Protein AF-A0A8T0BRF5-F1 (afdb_monomer_lite)

InterPro domains:
  IPR057881 Little elongation complex subunit 1, C-terminal domain [PF25817] (287-360)

Foldseek 3Di:
DDDPPPVVVVVVVVVVVVVVVVVVVVVVVVVVVVVVVVVVVVVVVVVVVVVVVVVVVVVVLLVVVLVVVVVVVVVVVVVVVVPPPPDDDDDDDDDDDDDDDDDDDDDDDDDDDDDDDDPDDDDDDPVVVVVVLVVLLVVLLVLLVVVFDQLCPVVVLVCLVVVNDDFSAQDPSLVVSLVVQLPDPVSLVVNLVVLVVCCVVCVPPDDPRSLLSSLQSSLSNCVSVVVLLSNLVVLLCLLLPDRPCSLSSVLSNCRNPLVSLQDPFLSSLLSLQSSCVNDDDSSNVSSCVSNVCVPVPRDDLVVSLSVLSVCLSVDPVWDWDQDPVPGTDTPSSNVSSLSSNCSSCSVVVHPPDPCVSPVVD

pLDDT: mean 75.42, std 20.01, range [26.89, 95.94]

Sequence (361 aa):
MEKTRTSQSELQPLKTLKMQNIRTHKNASVENQLLALKEVNTRQNLEIRVLKYTISSFEKSICLIEEKLFKQGNELNKEKKCSSTQTENEQEADKDPKPTAKRTGSDMSPPRKAQKPRLDAASPDPLNTTHTTQSLLYSALETLQKSCFDVLPTDRIHALLTGTSELPVLRDEEKHVISEFCVNESLAETFLSVILEKIKVERGFMGHDLLQSLCRVYVGVCQQRGDSHKAHALAYRLLKEEFLEAPKVIMVMVTAWPSILSHESVLCRSIHVVSNLKAKGKIFYLLSNYLRWDEEPPGNIYNMITSTLKSFLEDSSLKFLENSWYGYDLCPATWNYIFSLDLLCAQLGWTWTITNIIWKW

Radius of gyration: 36.1 Å; chains: 1; bounding box: 62×93×150 Å

Structure (mmCIF, N/CA/C/O backbone):
data_AF-A0A8T0BRF5-F1
#
_entry.id   AF-A0A8T0BRF5-F1
#
loop_
_atom_site.group_PDB
_atom_site.id
_atom_site.type_symbol
_atom_site.label_atom_id
_atom_site.label_alt_id
_atom_site.label_comp_id
_atom_site.label_asym_id
_atom_site.label_entity_id
_atom_site.label_seq_id
_atom_site.pdbx_PDB_ins_code
_atom_site.Cartn_x
_atom_site.Cartn_y
_atom_site.Cartn_z
_atom_site.occupancy
_atom_site.B_iso_or_equiv
_atom_site.auth_seq_id
_atom_site.auth_comp_id
_atom_site.auth_asym_id
_atom_site.auth_atom_id
_atom_site.pdbx_PDB_model_num
ATOM 1 N N . MET A 1 1 ? -8.688 -54.592 -79.269 1.00 45.62 1 MET A N 1
ATOM 2 C CA . MET A 1 1 ? -9.025 -54.083 -77.918 1.00 45.62 1 MET A CA 1
ATOM 3 C C . MET A 1 1 ? -8.030 -52.979 -77.563 1.00 45.62 1 MET A C 1
ATOM 5 O O . MET A 1 1 ? -7.040 -53.269 -76.910 1.00 45.62 1 MET A O 1
ATOM 9 N N . GLU A 1 2 ? -8.194 -51.746 -78.063 1.00 47.53 2 GLU A N 1
ATOM 10 C CA . GLU A 1 2 ? -7.022 -50.844 -78.137 1.00 47.53 2 GLU A CA 1
ATOM 11 C C . GLU A 1 2 ? -7.360 -49.341 -78.147 1.00 47.53 2 GLU A C 1
ATOM 13 O O . GLU A 1 2 ? -6.925 -48.594 -79.015 1.00 47.53 2 GLU A O 1
ATOM 18 N N . LYS A 1 3 ? -8.168 -48.880 -77.178 1.00 50.41 3 LYS A N 1
ATOM 19 C CA . LYS A 1 3 ? -8.459 -47.439 -76.988 1.00 50.41 3 LYS A CA 1
ATOM 20 C C . LYS A 1 3 ? -8.392 -46.922 -75.541 1.00 50.41 3 LYS A C 1
ATOM 22 O O . LYS A 1 3 ? -8.690 -45.759 -75.306 1.00 50.41 3 LYS A O 1
ATOM 27 N N . THR A 1 4 ? -7.966 -47.742 -74.578 1.00 50.75 4 THR A N 1
ATOM 28 C CA . THR A 1 4 ? -7.913 -47.375 -73.143 1.00 50.75 4 THR A CA 1
ATOM 29 C C . THR A 1 4 ? -6.509 -47.329 -72.530 1.00 50.75 4 THR A C 1
ATOM 31 O O . THR A 1 4 ? -6.369 -46.872 -71.400 1.00 50.75 4 THR A O 1
ATOM 34 N N . ARG A 1 5 ? -5.452 -47.749 -73.246 1.00 50.59 5 ARG A N 1
ATOM 35 C CA . ARG A 1 5 ? -4.068 -47.714 -72.723 1.00 50.59 5 ARG A CA 1
ATOM 36 C C . ARG A 1 5 ? -3.394 -46.342 -72.831 1.00 50.59 5 ARG A C 1
ATOM 38 O O . ARG A 1 5 ? -2.619 -45.985 -71.949 1.00 50.59 5 ARG A O 1
ATOM 45 N N . THR A 1 6 ? -3.706 -45.558 -73.861 1.00 49.97 6 THR A N 1
ATOM 46 C CA . THR A 1 6 ? -3.027 -44.280 -74.146 1.00 49.97 6 THR A CA 1
ATOM 47 C C . THR A 1 6 ? -3.278 -43.236 -73.050 1.00 49.97 6 THR A C 1
ATOM 49 O O . THR A 1 6 ? -2.342 -42.612 -72.559 1.00 49.97 6 THR A O 1
ATOM 52 N N . SER A 1 7 ? -4.520 -43.131 -72.563 1.00 52.91 7 SER A N 1
ATOM 53 C CA . SER A 1 7 ? -4.934 -42.132 -71.563 1.00 52.91 7 SER A CA 1
ATOM 54 C C . SER A 1 7 ? -4.335 -42.334 -70.162 1.00 52.91 7 SER A C 1
ATOM 56 O O . SER A 1 7 ? -4.313 -41.398 -69.365 1.00 52.91 7 SER A O 1
ATOM 58 N N . GLN A 1 8 ? -3.848 -43.536 -69.826 1.00 52.56 8 GLN A N 1
ATOM 59 C CA . GLN A 1 8 ? -3.165 -43.780 -68.547 1.00 52.56 8 GLN A CA 1
ATOM 60 C C . GLN A 1 8 ? -1.691 -43.352 -68.568 1.00 52.56 8 GLN A C 1
ATOM 62 O O . GLN A 1 8 ? -1.163 -42.979 -67.520 1.00 52.56 8 GLN A O 1
ATOM 67 N N . SER A 1 9 ? -1.042 -43.368 -69.738 1.00 56.16 9 SER A N 1
ATOM 68 C CA . SER A 1 9 ? 0.376 -43.013 -69.884 1.00 56.16 9 SER A CA 1
ATOM 69 C C . SER A 1 9 ? 0.623 -41.518 -69.655 1.00 56.16 9 SER A C 1
ATOM 71 O O . SER A 1 9 ? 1.582 -41.140 -68.989 1.00 56.16 9 SER A O 1
ATOM 73 N N . GLU A 1 10 ? -0.273 -40.662 -70.149 1.00 54.84 10 GLU A N 1
ATOM 74 C CA . GLU A 1 10 ? -0.159 -39.197 -70.051 1.00 54.84 10 GLU A CA 1
ATOM 75 C C . GLU A 1 10 ? -0.560 -38.654 -68.666 1.00 54.84 10 GLU A C 1
ATOM 77 O O . GLU A 1 10 ? -0.106 -37.592 -68.237 1.00 54.84 10 GLU A O 1
ATOM 82 N N . LEU A 1 11 ? -1.372 -39.403 -67.912 1.00 56.03 11 LEU A N 1
ATOM 83 C CA . LEU A 1 11 ? -1.876 -38.976 -66.604 1.00 56.03 11 LEU A CA 1
ATOM 84 C C . LEU A 1 11 ? -0.831 -39.104 -65.476 1.00 56.03 11 LEU A C 1
ATOM 86 O O . LEU A 1 11 ? -0.919 -38.398 -64.469 1.00 56.03 11 LEU A O 1
ATOM 90 N N . GLN A 1 12 ? 0.153 -39.998 -65.626 1.00 64.19 12 GLN A N 1
ATOM 91 C CA . GLN A 1 12 ? 1.228 -40.202 -64.646 1.00 64.19 12 GLN A CA 1
ATOM 92 C C . GLN A 1 12 ? 2.182 -38.998 -64.519 1.00 64.19 12 GLN A C 1
ATOM 94 O O . GLN A 1 12 ? 2.302 -38.479 -63.405 1.00 64.19 12 GLN A O 1
ATOM 99 N N . PRO A 1 13 ? 2.813 -38.478 -65.597 1.00 70.62 13 PRO A N 1
ATOM 100 C CA . PRO A 1 13 ? 3.702 -37.319 -65.482 1.00 70.62 13 PRO A CA 1
ATOM 101 C C . PRO A 1 13 ? 2.977 -36.085 -64.928 1.00 70.62 13 PRO A C 1
ATOM 103 O O . PRO A 1 13 ? 3.548 -35.365 -64.112 1.00 70.62 13 PRO A O 1
ATOM 106 N N . LEU A 1 14 ? 1.695 -35.884 -65.263 1.00 71.31 14 LEU A N 1
ATOM 107 C CA . LEU A 1 14 ? 0.894 -34.777 -64.730 1.00 71.31 14 LEU A CA 1
ATOM 108 C C . LEU A 1 14 ? 0.675 -34.870 -63.206 1.00 71.31 14 LEU A C 1
ATOM 110 O O . LEU A 1 14 ? 0.695 -33.848 -62.516 1.00 71.31 14 LEU A O 1
ATOM 114 N N . LYS A 1 15 ? 0.484 -36.079 -62.658 1.00 71.38 15 LYS A N 1
ATOM 115 C CA . LYS A 1 15 ? 0.387 -36.298 -61.202 1.00 71.38 15 LYS A CA 1
ATOM 116 C C . LYS A 1 15 ? 1.718 -36.024 -60.504 1.00 71.38 15 LYS A C 1
ATOM 118 O O . LYS A 1 15 ? 1.727 -35.341 -59.479 1.00 71.38 15 LYS A O 1
ATOM 123 N N . THR A 1 16 ? 2.827 -36.489 -61.077 1.00 75.75 16 THR A N 1
ATOM 124 C CA . THR A 1 16 ? 4.179 -36.213 -60.569 1.00 75.75 16 THR A CA 1
ATOM 125 C C . THR A 1 16 ? 4.469 -34.712 -60.562 1.00 75.75 16 THR A C 1
ATOM 127 O O . THR A 1 16 ? 4.893 -34.184 -59.535 1.00 75.75 16 THR A O 1
ATOM 130 N N . LEU A 1 17 ? 4.137 -34.002 -61.648 1.00 76.69 17 LEU A N 1
ATOM 131 C CA . LEU A 1 17 ? 4.318 -32.554 -61.759 1.00 76.69 17 LEU A CA 1
ATOM 132 C C . LEU A 1 17 ? 3.501 -31.792 -60.702 1.00 76.69 17 LEU A C 1
ATOM 134 O O . LEU A 1 17 ? 4.036 -30.919 -60.023 1.00 76.69 17 LEU A O 1
ATOM 138 N N . LYS A 1 18 ? 2.226 -32.158 -60.491 1.00 76.56 18 LYS A N 1
ATOM 139 C CA . LYS A 1 18 ? 1.385 -31.564 -59.434 1.00 76.56 18 LYS A CA 1
ATOM 140 C C . LYS A 1 18 ? 1.956 -31.807 -58.034 1.00 76.56 18 LYS A C 1
ATOM 142 O O . LYS A 1 18 ? 2.016 -30.875 -57.238 1.00 76.56 18 LYS A O 1
ATOM 147 N N . MET A 1 19 ? 2.416 -33.023 -57.739 1.00 73.38 19 MET A N 1
ATOM 148 C CA . MET A 1 19 ? 3.054 -33.344 -56.454 1.00 73.38 19 MET A CA 1
ATOM 149 C C . MET A 1 19 ? 4.361 -32.572 -56.240 1.00 73.38 19 MET A C 1
ATOM 151 O O . MET A 1 19 ? 4.631 -32.123 -55.127 1.00 73.38 19 MET A O 1
ATOM 155 N N . GLN A 1 20 ? 5.154 -32.375 -57.295 1.00 78.69 20 GLN A N 1
ATOM 156 C CA . GLN A 1 20 ? 6.368 -31.564 -57.250 1.00 78.69 20 GLN A CA 1
ATOM 157 C C . GLN A 1 20 ? 6.044 -30.082 -57.008 1.00 78.69 20 GLN A C 1
ATOM 159 O O . GLN A 1 20 ? 6.676 -29.468 -56.154 1.00 78.69 20 GLN A O 1
ATOM 164 N N . ASN A 1 21 ? 5.005 -29.543 -57.653 1.00 70.00 21 ASN A N 1
ATOM 165 C CA . ASN A 1 21 ? 4.578 -28.150 -57.474 1.00 70.00 21 ASN A CA 1
ATOM 166 C C . ASN A 1 21 ? 3.977 -27.882 -56.074 1.00 70.00 21 ASN A C 1
ATOM 168 O O . ASN A 1 21 ? 4.162 -26.820 -55.487 1.00 70.00 21 ASN A O 1
ATOM 172 N N . ILE A 1 22 ? 3.298 -28.875 -55.484 1.00 75.94 22 ILE A N 1
ATOM 173 C CA . ILE A 1 22 ? 2.844 -28.812 -54.083 1.00 75.94 22 ILE A CA 1
ATOM 174 C C . ILE A 1 22 ? 4.042 -28.832 -53.118 1.00 75.94 22 ILE A C 1
ATOM 176 O O . ILE A 1 22 ? 4.012 -28.152 -52.092 1.00 75.94 22 ILE A O 1
ATOM 180 N N . ARG A 1 23 ? 5.107 -29.588 -53.426 1.00 73.94 23 ARG A N 1
ATOM 181 C CA . ARG A 1 23 ? 6.341 -29.603 -52.620 1.00 73.94 23 ARG A CA 1
ATOM 182 C C . ARG A 1 23 ? 7.093 -28.274 -52.698 1.00 73.94 23 ARG A C 1
ATOM 184 O O . ARG A 1 23 ? 7.452 -27.754 -51.651 1.00 73.94 23 ARG A O 1
ATOM 191 N N . THR A 1 24 ? 7.281 -27.694 -53.885 1.00 75.06 24 THR A N 1
ATOM 192 C CA . THR A 1 24 ? 7.952 -26.387 -54.031 1.00 75.06 24 THR A CA 1
ATOM 193 C C . THR A 1 24 ? 7.193 -25.278 -53.301 1.00 75.06 24 THR A C 1
ATOM 195 O O . THR A 1 24 ? 7.805 -24.527 -52.546 1.00 75.06 24 THR A O 1
ATOM 198 N N . HIS A 1 25 ? 5.860 -25.233 -53.413 1.00 75.00 25 HIS A N 1
ATOM 199 C CA . HIS A 1 25 ? 5.036 -24.276 -52.664 1.00 75.00 25 HIS A CA 1
ATOM 200 C C . HIS A 1 25 ? 5.138 -24.470 -51.139 1.00 75.00 25 HIS A C 1
ATOM 202 O O . HIS A 1 25 ? 5.193 -23.496 -50.386 1.00 75.00 25 HIS A O 1
ATOM 208 N N . LYS A 1 26 ? 5.163 -25.718 -50.647 1.00 77.38 26 LYS A N 1
ATOM 209 C CA . LYS A 1 26 ? 5.347 -25.991 -49.211 1.00 77.38 26 LYS A CA 1
ATOM 210 C C . LYS A 1 26 ? 6.738 -25.586 -48.722 1.00 77.38 26 LYS A C 1
ATOM 212 O O . LYS A 1 26 ? 6.829 -24.990 -47.655 1.00 77.38 26 LYS A O 1
ATOM 217 N N . ASN A 1 27 ? 7.788 -25.840 -49.502 1.00 79.06 27 ASN A N 1
ATOM 218 C CA . ASN A 1 27 ? 9.150 -25.431 -49.157 1.00 79.06 27 ASN A CA 1
ATOM 219 C C . ASN A 1 27 ? 9.261 -23.902 -49.050 1.00 79.06 27 ASN A C 1
ATOM 221 O O . ASN A 1 27 ? 9.686 -23.409 -48.009 1.00 79.06 27 ASN A O 1
ATOM 225 N N . ALA A 1 28 ? 8.758 -23.157 -50.042 1.00 80.31 28 ALA A N 1
ATOM 226 C CA . ALA A 1 28 ? 8.723 -21.691 -50.000 1.00 80.31 28 ALA A CA 1
ATOM 227 C C . ALA A 1 28 ? 7.937 -21.153 -48.783 1.00 80.31 28 ALA A C 1
ATOM 229 O O . ALA A 1 28 ? 8.341 -20.184 -48.143 1.00 80.31 28 ALA A O 1
ATOM 230 N N . SER A 1 29 ? 6.836 -21.814 -48.401 1.00 84.06 29 SER A N 1
ATOM 231 C CA . SER A 1 29 ? 6.081 -21.459 -47.191 1.00 84.06 29 SER A CA 1
ATOM 232 C C . SER A 1 29 ? 6.880 -21.663 -45.897 1.00 84.06 29 SER A C 1
ATOM 234 O O . SER A 1 29 ? 6.725 -20.873 -44.967 1.00 84.06 29 SER A O 1
ATOM 236 N N . VAL A 1 30 ? 7.708 -22.708 -45.814 1.00 86.38 30 VAL A N 1
ATOM 237 C CA . VAL A 1 30 ? 8.562 -22.984 -44.644 1.00 86.38 30 VAL A CA 1
ATOM 238 C C . VAL A 1 30 ? 9.758 -22.030 -44.603 1.00 86.38 30 VAL A C 1
ATOM 240 O O . VAL A 1 30 ? 10.106 -21.540 -43.532 1.00 86.38 30 VAL A O 1
ATOM 243 N N . GLU A 1 31 ? 10.346 -21.698 -45.752 1.00 85.69 31 GLU A N 1
ATOM 244 C CA . GLU A 1 31 ? 11.418 -20.699 -45.863 1.00 85.69 31 GLU A CA 1
ATOM 245 C C . GLU A 1 31 ? 10.952 -19.312 -45.393 1.00 85.69 31 GLU A C 1
ATOM 247 O O . GLU A 1 31 ? 11.647 -18.669 -44.603 1.00 85.69 31 GLU A O 1
ATOM 252 N N . ASN A 1 32 ? 9.736 -18.896 -45.764 1.00 86.38 32 ASN A N 1
ATOM 253 C CA . ASN A 1 32 ? 9.126 -17.654 -45.278 1.00 86.38 32 ASN A CA 1
ATOM 254 C C . ASN A 1 32 ? 8.888 -17.665 -43.755 1.00 86.38 32 ASN A C 1
ATOM 256 O O . ASN A 1 32 ? 9.162 -16.674 -43.079 1.00 86.38 32 ASN A O 1
ATOM 260 N N . GLN A 1 33 ? 8.423 -18.785 -43.187 1.00 86.38 33 GLN A N 1
ATOM 261 C CA . GLN A 1 33 ? 8.265 -18.927 -41.731 1.00 86.38 33 GLN A CA 1
ATOM 262 C C . GLN A 1 33 ? 9.615 -18.888 -41.000 1.00 86.38 33 GLN A C 1
ATOM 264 O O . GLN A 1 33 ? 9.734 -18.257 -39.949 1.00 86.38 33 GLN A O 1
ATOM 269 N N . LEU A 1 34 ? 10.650 -19.513 -41.567 1.00 88.94 34 LEU A N 1
ATOM 270 C CA . LEU A 1 34 ? 12.009 -19.482 -41.030 1.00 88.94 34 LEU A CA 1
ATOM 271 C C . LEU A 1 34 ? 12.612 -18.069 -41.084 1.00 88.94 34 LEU A C 1
ATOM 273 O O . LEU A 1 34 ? 13.335 -17.684 -40.164 1.00 88.94 34 LEU A O 1
ATOM 277 N N . LEU A 1 35 ? 12.314 -17.291 -42.129 1.00 91.81 35 LEU A N 1
ATOM 278 C CA . LEU A 1 35 ? 12.720 -15.890 -42.236 1.00 91.81 35 LEU A CA 1
ATOM 279 C C . LEU A 1 35 ? 12.038 -15.031 -41.160 1.00 91.81 35 LEU A C 1
ATOM 281 O O . LEU A 1 35 ? 12.730 -14.349 -40.408 1.00 91.81 35 LEU A O 1
ATOM 285 N N . ALA A 1 36 ? 10.717 -15.154 -40.997 1.00 83.88 36 ALA A N 1
ATOM 286 C CA . ALA A 1 36 ? 9.969 -14.444 -39.957 1.00 83.88 36 ALA A CA 1
ATOM 287 C C . ALA A 1 36 ? 10.461 -14.787 -38.534 1.00 83.88 36 ALA A C 1
ATOM 289 O O . ALA A 1 36 ? 10.625 -13.900 -37.696 1.00 83.88 36 ALA A O 1
ATOM 290 N N . LEU A 1 37 ? 10.776 -16.060 -38.259 1.00 86.31 37 LEU A N 1
ATOM 291 C CA . LEU A 1 37 ? 11.378 -16.474 -36.984 1.00 86.31 37 LEU A CA 1
ATOM 292 C C . LEU A 1 37 ? 12.777 -15.876 -36.769 1.00 86.31 37 LEU A C 1
ATOM 294 O O . LEU A 1 37 ? 13.104 -15.483 -35.648 1.00 86.31 37 LEU A O 1
ATOM 298 N N . LYS A 1 38 ? 13.598 -15.762 -37.822 1.00 90.38 38 LYS A N 1
ATOM 299 C CA . LYS A 1 38 ? 14.896 -15.069 -37.746 1.00 90.38 38 LYS A CA 1
ATOM 300 C C . LYS A 1 38 ? 14.718 -13.583 -37.435 1.00 90.38 38 LYS A C 1
ATOM 302 O O . LYS A 1 38 ? 15.430 -13.078 -36.573 1.00 90.38 38 LYS A O 1
ATOM 307 N N . GLU A 1 39 ? 13.757 -12.905 -38.061 1.00 90.25 39 GLU A N 1
ATOM 308 C CA . GLU A 1 39 ? 13.453 -11.495 -37.779 1.00 90.25 39 GLU A CA 1
ATOM 309 C C . GLU A 1 39 ? 13.001 -11.279 -36.328 1.00 90.25 39 GLU A C 1
ATOM 311 O O . GLU A 1 39 ? 13.543 -10.408 -35.642 1.00 90.25 39 GLU A O 1
ATOM 316 N N . VAL A 1 40 ? 12.085 -12.110 -35.815 1.00 90.00 40 VAL A N 1
ATOM 317 C CA . VAL A 1 40 ? 11.654 -12.065 -34.405 1.00 90.00 40 VAL A CA 1
ATOM 318 C C . VAL A 1 40 ? 12.835 -12.304 -33.462 1.00 90.00 40 VAL A C 1
ATOM 320 O O . VAL A 1 40 ? 13.040 -11.521 -32.536 1.00 90.00 40 VAL A O 1
ATOM 323 N N . ASN A 1 41 ? 13.669 -13.312 -33.733 1.00 86.00 41 ASN A N 1
ATOM 324 C CA . ASN A 1 41 ? 14.864 -13.586 -32.936 1.00 86.00 41 ASN A CA 1
ATOM 325 C C . ASN A 1 41 ? 15.860 -12.408 -32.969 1.00 86.00 41 ASN A C 1
ATOM 327 O O . ASN A 1 41 ? 16.399 -12.026 -31.932 1.00 86.00 41 ASN A O 1
ATOM 331 N N . THR A 1 42 ? 16.097 -11.773 -34.125 1.00 89.00 42 THR A N 1
ATOM 332 C CA . THR A 1 42 ? 16.964 -10.578 -34.185 1.00 89.00 42 THR A CA 1
ATOM 333 C C . THR A 1 42 ? 16.390 -9.399 -33.399 1.00 89.00 42 THR A C 1
ATOM 335 O O . THR A 1 42 ? 17.146 -8.727 -32.699 1.00 89.00 42 THR A O 1
ATOM 338 N N . ARG A 1 43 ? 15.066 -9.191 -33.431 1.00 88.62 43 ARG A N 1
ATOM 339 C CA . ARG A 1 43 ? 14.376 -8.155 -32.648 1.00 88.62 43 ARG A CA 1
ATOM 340 C C . ARG A 1 43 ? 14.519 -8.393 -31.144 1.00 88.62 43 ARG A C 1
ATOM 342 O O . ARG A 1 43 ? 14.990 -7.507 -30.438 1.00 88.62 43 ARG A O 1
ATOM 349 N N . GLN A 1 44 ? 14.241 -9.610 -30.676 1.00 87.88 44 GLN A N 1
ATOM 350 C CA . GLN A 1 44 ? 14.417 -9.996 -29.270 1.00 87.88 44 GLN A CA 1
ATOM 351 C C . GLN A 1 44 ? 15.875 -9.849 -28.806 1.00 87.88 44 GLN A C 1
ATOM 353 O O . GLN A 1 44 ? 16.133 -9.363 -27.709 1.00 87.88 44 GLN A O 1
ATOM 358 N N . ASN A 1 45 ? 16.857 -10.191 -29.647 1.00 82.31 45 ASN A N 1
ATOM 359 C CA . ASN A 1 45 ? 18.273 -9.985 -29.321 1.00 82.31 45 ASN A CA 1
ATOM 360 C C . ASN A 1 45 ? 18.669 -8.499 -29.230 1.00 82.31 45 ASN A C 1
ATOM 362 O O . ASN A 1 45 ? 19.567 -8.155 -28.456 1.00 82.31 45 ASN A O 1
ATOM 366 N N . LEU A 1 46 ? 18.015 -7.611 -29.988 1.00 89.25 46 LEU A N 1
ATOM 367 C CA . LEU A 1 46 ? 18.180 -6.161 -29.843 1.00 89.25 46 LEU A CA 1
ATOM 368 C C . LEU A 1 46 ? 17.533 -5.657 -28.546 1.00 89.25 46 LEU A C 1
ATOM 370 O O . LEU A 1 46 ? 18.189 -4.933 -27.802 1.00 89.25 46 LEU A O 1
ATOM 374 N N . GLU A 1 47 ? 16.316 -6.096 -28.221 1.00 88.69 47 GLU A N 1
ATOM 375 C CA . GLU A 1 47 ? 15.635 -5.772 -26.957 1.00 88.69 47 GLU A CA 1
ATOM 376 C C . GLU A 1 47 ? 16.457 -6.224 -25.738 1.00 88.69 47 GLU A C 1
ATOM 378 O O . GLU A 1 47 ? 16.724 -5.426 -24.842 1.00 88.69 47 GLU A O 1
ATOM 383 N N . ILE A 1 48 ? 16.978 -7.457 -25.742 1.00 84.94 48 ILE A N 1
ATOM 384 C CA . ILE A 1 48 ? 17.886 -7.973 -24.702 1.00 84.94 48 ILE A CA 1
ATOM 385 C C . ILE A 1 48 ? 19.157 -7.117 -24.595 1.00 84.94 48 ILE A C 1
ATOM 387 O O . ILE A 1 48 ? 19.652 -6.882 -23.491 1.00 84.94 48 ILE A O 1
ATOM 391 N N . ARG A 1 49 ? 19.707 -6.633 -25.717 1.00 88.94 49 ARG A N 1
ATOM 392 C CA . ARG A 1 49 ? 20.888 -5.753 -25.713 1.00 88.94 49 ARG A CA 1
ATOM 393 C C . ARG A 1 49 ? 20.573 -4.385 -25.102 1.00 88.94 49 ARG A C 1
ATOM 395 O O . ARG A 1 49 ? 21.381 -3.893 -24.317 1.00 88.94 49 ARG A O 1
ATOM 402 N N . VAL A 1 50 ? 19.418 -3.804 -25.428 1.00 88.94 50 VAL A N 1
ATOM 403 C CA . VAL A 1 50 ? 18.933 -2.551 -24.827 1.00 88.94 50 VAL A CA 1
ATOM 404 C C . VAL A 1 50 ? 18.732 -2.734 -23.323 1.00 88.94 50 VAL A C 1
ATOM 406 O O . VAL A 1 50 ? 19.307 -1.979 -22.548 1.00 88.94 50 VAL A O 1
ATOM 409 N N . LEU A 1 51 ? 18.033 -3.790 -22.896 1.00 83.44 51 LEU A N 1
ATOM 410 C CA . LEU A 1 51 ? 17.824 -4.100 -21.478 1.00 83.44 51 LEU A CA 1
ATOM 411 C C . LEU A 1 51 ? 19.148 -4.280 -20.717 1.00 83.44 51 LEU A C 1
ATOM 413 O O . LEU A 1 51 ? 19.300 -3.727 -19.632 1.00 83.44 51 LEU A O 1
ATOM 417 N N . LYS A 1 52 ? 20.139 -4.977 -21.293 1.00 85.00 52 LYS A N 1
ATOM 418 C CA . LYS A 1 52 ? 21.485 -5.102 -20.697 1.00 85.00 52 LYS A CA 1
ATOM 419 C C . LYS A 1 52 ? 22.196 -3.756 -20.545 1.00 85.00 52 LYS A C 1
ATOM 421 O O . LYS A 1 52 ? 22.841 -3.528 -19.525 1.00 85.00 52 LYS A O 1
ATOM 426 N N . TYR A 1 53 ? 22.079 -2.865 -21.531 1.00 85.31 53 TYR A N 1
ATOM 427 C CA . TYR A 1 53 ? 22.629 -1.511 -21.431 1.00 85.31 53 TYR A CA 1
ATOM 428 C C . TYR A 1 53 ? 21.931 -0.704 -20.326 1.00 85.31 53 TYR A C 1
ATOM 430 O O . TYR A 1 53 ? 22.601 -0.075 -19.510 1.00 85.31 53 TYR A O 1
ATOM 438 N N . THR A 1 54 ? 20.601 -0.774 -20.253 1.00 82.00 54 THR A N 1
ATOM 439 C CA . THR A 1 54 ? 19.796 -0.111 -19.218 1.00 82.00 54 THR A CA 1
ATOM 440 C C . THR A 1 54 ? 20.137 -0.617 -17.813 1.00 82.00 54 THR A C 1
ATOM 442 O O . THR A 1 54 ? 20.356 0.201 -16.923 1.00 82.00 54 THR A O 1
ATOM 445 N N . ILE A 1 55 ? 20.287 -1.934 -17.619 1.00 78.19 55 ILE A N 1
ATOM 446 C CA . ILE A 1 55 ? 20.753 -2.530 -16.353 1.00 78.19 55 ILE A CA 1
ATOM 447 C C . ILE A 1 55 ? 22.136 -1.980 -15.978 1.00 78.19 55 ILE A C 1
ATOM 449 O O . ILE A 1 55 ? 22.293 -1.439 -14.888 1.00 78.19 55 ILE A O 1
ATOM 453 N N . SER A 1 56 ? 23.105 -2.001 -16.900 1.00 85.50 56 SER A N 1
ATOM 454 C CA . SER A 1 56 ? 24.451 -1.463 -16.642 1.00 85.50 56 SER A CA 1
ATOM 455 C C . SER A 1 56 ? 24.461 0.049 -16.365 1.00 85.50 56 SER A C 1
ATOM 457 O O . SER A 1 56 ? 25.325 0.554 -15.645 1.00 85.50 56 SER A O 1
ATOM 459 N N . SER A 1 57 ? 23.494 0.794 -16.906 1.00 82.25 57 SER A N 1
ATOM 460 C CA . SER A 1 57 ? 23.292 2.202 -16.561 1.00 82.25 57 SER A CA 1
ATOM 461 C C . SER A 1 57 ? 22.775 2.363 -15.130 1.00 82.25 57 SER A C 1
ATOM 463 O O . SER A 1 57 ? 23.290 3.210 -14.403 1.00 82.25 57 SER A O 1
ATOM 465 N N . PHE A 1 58 ? 21.803 1.550 -14.703 1.00 77.56 58 PHE A N 1
ATOM 466 C CA . PHE A 1 58 ? 21.290 1.584 -13.330 1.00 77.56 58 PHE A CA 1
ATOM 467 C C . PHE A 1 58 ? 22.333 1.146 -12.300 1.00 77.56 58 PHE A C 1
ATOM 469 O O . PHE A 1 58 ? 22.440 1.789 -11.262 1.00 77.56 58 PHE A O 1
ATOM 476 N N . GLU A 1 59 ? 23.147 0.129 -12.593 1.00 78.56 59 GLU A N 1
ATOM 477 C CA . GLU A 1 59 ? 24.267 -0.291 -11.735 1.00 78.56 59 GLU A CA 1
ATOM 478 C C . GLU A 1 59 ? 25.222 0.881 -11.448 1.00 78.56 59 GLU A C 1
ATOM 480 O O . GLU A 1 59 ? 25.570 1.138 -10.296 1.00 78.56 59 GLU A O 1
ATOM 485 N N . LYS A 1 60 ? 25.573 1.672 -12.473 1.00 81.44 60 LYS A N 1
ATOM 486 C CA . LYS A 1 60 ? 26.395 2.886 -12.304 1.00 81.44 60 LYS A CA 1
ATOM 487 C C . LYS A 1 60 ? 25.690 3.955 -11.472 1.00 81.44 60 LYS A C 1
ATOM 489 O O . LYS A 1 60 ? 26.325 4.587 -10.632 1.00 81.44 60 LYS A O 1
ATOM 494 N N . SER A 1 61 ? 24.391 4.166 -11.691 1.00 77.00 61 SER A N 1
ATOM 495 C CA . SER A 1 61 ? 23.596 5.103 -10.891 1.00 77.00 61 SER A CA 1
ATOM 496 C C . SER A 1 61 ? 23.515 4.694 -9.418 1.00 77.00 61 SER A C 1
ATOM 498 O O . SER A 1 61 ? 23.587 5.566 -8.557 1.00 77.00 61 SER A O 1
ATOM 500 N N . ILE A 1 62 ? 23.425 3.394 -9.122 1.00 79.56 62 ILE A N 1
ATOM 501 C CA . ILE A 1 62 ? 23.453 2.853 -7.757 1.00 79.56 62 ILE A CA 1
ATOM 502 C C . ILE A 1 62 ? 24.798 3.168 -7.093 1.00 79.56 62 ILE A C 1
ATOM 504 O O . ILE A 1 62 ? 24.802 3.783 -6.030 1.00 79.56 62 ILE A O 1
ATOM 508 N N . CYS A 1 63 ? 25.931 2.893 -7.751 1.00 76.50 63 CYS A N 1
ATOM 509 C CA . CYS A 1 63 ? 27.251 3.242 -7.206 1.00 76.50 63 CYS A CA 1
ATOM 510 C C . CYS A 1 63 ? 27.423 4.752 -6.943 1.00 76.50 63 CYS A C 1
ATOM 512 O O . CYS A 1 63 ? 28.044 5.144 -5.956 1.00 76.50 63 CYS A O 1
ATOM 514 N N . LEU A 1 64 ? 26.841 5.619 -7.782 1.00 78.31 64 LEU A N 1
ATOM 515 C CA . LEU A 1 64 ? 26.846 7.072 -7.555 1.00 78.31 64 LEU A CA 1
ATOM 516 C C . LEU A 1 64 ? 25.969 7.501 -6.362 1.00 78.31 64 LEU A C 1
ATOM 518 O O . LEU A 1 64 ? 26.280 8.499 -5.709 1.00 78.31 64 LEU A O 1
ATOM 522 N N . ILE A 1 65 ? 24.882 6.779 -6.065 1.00 74.44 65 ILE A N 1
ATOM 523 C CA . ILE A 1 65 ? 24.079 6.992 -4.848 1.00 74.44 65 ILE A CA 1
ATOM 524 C C . ILE A 1 65 ? 24.876 6.550 -3.616 1.00 74.44 65 ILE A C 1
ATOM 526 O O . ILE A 1 65 ? 24.970 7.313 -2.656 1.00 74.44 65 ILE A O 1
ATOM 530 N N . GLU A 1 66 ? 25.485 5.362 -3.657 1.00 72.88 66 GLU A N 1
ATOM 531 C CA . GLU A 1 66 ? 26.322 4.818 -2.577 1.00 72.88 66 GLU A CA 1
ATOM 532 C C . GLU A 1 66 ? 27.456 5.795 -2.208 1.00 72.88 66 GLU A C 1
ATOM 534 O O . GLU A 1 66 ? 27.626 6.139 -1.038 1.00 72.88 66 GLU A O 1
ATOM 539 N N . GLU A 1 67 ? 28.163 6.348 -3.202 1.00 82.50 67 GLU A N 1
ATOM 540 C CA . GLU A 1 67 ? 29.229 7.336 -2.981 1.00 82.50 67 GLU A CA 1
ATOM 541 C C . GLU A 1 67 ? 28.711 8.654 -2.363 1.00 82.50 67 GLU A C 1
ATOM 543 O O . GLU A 1 67 ? 29.368 9.244 -1.498 1.00 82.50 67 GLU A O 1
ATOM 548 N N . LYS A 1 68 ? 27.526 9.133 -2.776 1.00 82.19 68 LYS A N 1
ATOM 549 C CA . LYS A 1 68 ? 26.899 10.336 -2.197 1.00 82.19 68 LYS A CA 1
ATOM 550 C C . LYS A 1 68 ? 26.500 10.120 -0.735 1.00 82.19 68 LYS A C 1
ATOM 552 O O . LYS A 1 68 ? 26.804 10.977 0.097 1.00 82.19 68 LYS A O 1
ATOM 557 N N . LEU A 1 69 ? 25.872 8.984 -0.420 1.00 74.06 69 LEU A N 1
ATOM 558 C CA . LEU A 1 69 ? 25.496 8.618 0.950 1.00 74.06 69 LEU A CA 1
ATOM 559 C C . LEU A 1 69 ? 26.738 8.480 1.844 1.00 74.06 69 LEU A C 1
ATOM 561 O O . LEU A 1 69 ? 26.754 9.010 2.955 1.00 74.06 69 LEU A O 1
ATOM 565 N N . PHE A 1 70 ? 27.811 7.866 1.333 1.00 73.50 70 PHE A N 1
ATOM 566 C CA . PHE A 1 70 ? 29.090 7.760 2.039 1.00 73.50 70 PHE A CA 1
ATOM 567 C C . PHE A 1 70 ? 29.695 9.128 2.383 1.00 73.50 70 PHE A C 1
ATOM 569 O O . PHE A 1 70 ? 30.137 9.355 3.512 1.00 73.50 70 PHE A O 1
ATOM 576 N N . LYS A 1 71 ? 29.687 10.079 1.440 1.00 79.94 71 LYS A N 1
ATOM 577 C CA . LYS A 1 71 ? 30.178 11.446 1.692 1.00 79.94 71 LYS A CA 1
ATOM 578 C C . LYS A 1 71 ? 29.335 12.167 2.747 1.00 79.94 71 LYS A C 1
ATOM 580 O O . LYS A 1 71 ? 29.904 12.729 3.677 1.00 79.94 71 LYS A O 1
ATOM 585 N N . GLN A 1 72 ? 28.006 12.095 2.654 1.00 74.38 72 GLN A N 1
ATOM 586 C CA . GLN A 1 72 ? 27.106 12.725 3.630 1.00 74.38 72 GLN A CA 1
ATOM 587 C C . GLN A 1 72 ? 27.284 12.156 5.048 1.00 74.38 72 GLN A C 1
ATOM 589 O O . GLN A 1 72 ? 27.416 12.928 5.995 1.00 74.38 72 GLN A O 1
ATOM 594 N N . GLY A 1 73 ? 27.378 10.829 5.202 1.00 77.00 73 GLY A N 1
ATOM 595 C CA . GLY A 1 73 ? 27.618 10.199 6.507 1.00 77.00 73 GLY A CA 1
ATOM 596 C C . GLY A 1 73 ? 28.941 10.627 7.160 1.00 77.00 73 GLY A C 1
ATOM 597 O O . GLY A 1 73 ? 29.009 10.815 8.376 1.00 77.00 73 GLY A O 1
ATOM 598 N N . ASN A 1 74 ? 29.987 10.846 6.357 1.00 74.12 74 ASN A N 1
ATOM 599 C CA . ASN A 1 74 ? 31.279 11.314 6.857 1.00 74.12 74 ASN A CA 1
ATOM 600 C C . ASN A 1 74 ? 31.273 12.784 7.298 1.00 74.12 74 ASN A C 1
ATOM 602 O O . ASN A 1 74 ? 31.922 13.097 8.295 1.00 74.12 74 ASN A O 1
ATOM 606 N N . GLU A 1 75 ? 30.553 13.680 6.615 1.00 78.88 75 GLU A N 1
ATOM 607 C CA . GLU A 1 75 ? 30.427 15.073 7.074 1.00 78.88 75 GLU A CA 1
ATOM 608 C C . GLU A 1 75 ? 29.640 15.160 8.395 1.00 78.88 75 GLU A C 1
ATOM 610 O O . GLU A 1 75 ? 30.115 15.792 9.339 1.00 78.88 75 GLU A O 1
ATOM 615 N N . LEU A 1 76 ? 28.536 14.411 8.538 1.00 69.25 76 LEU A N 1
ATOM 616 C CA . LEU A 1 76 ? 27.766 14.335 9.793 1.00 69.25 76 LEU A CA 1
ATOM 617 C C . LEU A 1 76 ? 28.621 13.866 10.989 1.00 69.25 76 LEU A C 1
ATOM 619 O O . LEU A 1 76 ? 28.485 14.370 12.106 1.00 69.25 76 LEU A O 1
ATOM 623 N N . ASN A 1 77 ? 29.544 12.923 10.770 1.00 74.06 77 ASN A N 1
ATOM 624 C CA . ASN A 1 77 ? 30.469 12.466 11.812 1.00 74.06 77 ASN A CA 1
ATOM 625 C C . ASN A 1 77 ? 31.526 13.520 12.198 1.00 74.06 77 ASN A C 1
ATOM 627 O O . ASN A 1 77 ? 32.000 13.511 13.337 1.00 74.06 77 ASN A O 1
ATOM 631 N N . LYS A 1 78 ? 31.892 14.444 11.298 1.00 76.38 78 LYS A N 1
ATOM 632 C CA . LYS A 1 78 ? 32.776 15.576 11.633 1.00 76.38 78 LYS A CA 1
ATOM 633 C C . LYS A 1 78 ? 32.036 16.633 12.451 1.00 76.38 78 LYS A C 1
ATOM 635 O O . LYS A 1 78 ? 32.569 17.081 13.463 1.00 76.38 78 LYS A O 1
ATOM 640 N N . GLU A 1 79 ? 30.807 16.979 12.066 1.00 67.00 79 GLU A N 1
ATOM 641 C CA . GLU A 1 79 ? 29.983 17.976 12.770 1.00 67.00 79 GLU A CA 1
ATOM 642 C C . GLU A 1 79 ? 29.724 17.578 14.234 1.00 67.00 79 GLU A C 1
ATOM 644 O O . GLU A 1 79 ? 29.933 18.385 15.147 1.00 67.00 79 GLU A O 1
ATOM 649 N N . LYS A 1 80 ? 29.397 16.301 14.483 1.00 66.88 80 LYS A N 1
ATOM 650 C CA . LYS A 1 80 ? 29.256 15.746 15.845 1.00 66.88 80 LYS A CA 1
ATOM 651 C C . LYS A 1 80 ? 30.551 15.790 16.661 1.00 66.88 80 LYS A C 1
ATOM 653 O O . LYS A 1 80 ? 30.509 15.929 17.879 1.00 66.88 80 LYS A O 1
ATOM 658 N N . LYS A 1 81 ? 31.716 15.675 16.015 1.00 61.34 81 LYS A N 1
ATOM 659 C CA . LYS A 1 81 ? 33.014 15.683 16.708 1.00 61.34 81 LYS A CA 1
ATOM 660 C C . LYS A 1 81 ? 33.485 17.093 17.077 1.00 61.34 81 LYS A C 1
ATOM 662 O O . LYS A 1 81 ? 34.189 17.246 18.069 1.00 61.34 81 LYS A O 1
ATOM 667 N N . CYS A 1 82 ? 33.089 18.118 16.322 1.00 52.28 82 CYS A N 1
ATOM 668 C CA . CYS A 1 82 ? 33.428 19.514 16.620 1.00 52.28 82 CYS A CA 1
ATOM 669 C C . CYS A 1 82 ? 32.565 20.147 17.726 1.00 52.28 82 CYS A C 1
ATOM 671 O O . CYS A 1 82 ? 32.986 21.135 18.320 1.00 52.28 82 CYS A O 1
ATOM 673 N N . SER A 1 83 ? 31.388 19.590 18.019 1.00 51.19 83 SER A N 1
ATOM 674 C CA . SER A 1 83 ? 30.426 20.137 18.990 1.00 51.19 83 SER A CA 1
ATOM 675 C C . SER A 1 83 ? 30.591 19.602 20.425 1.00 51.19 83 SER A C 1
ATOM 677 O O . SER A 1 83 ? 29.984 20.137 21.346 1.00 51.19 83 SER A O 1
ATOM 679 N N . SER A 1 84 ? 31.443 18.594 20.647 1.00 48.06 84 SER A N 1
ATOM 680 C CA . SER A 1 84 ? 31.554 17.874 21.931 1.00 48.06 84 SER A CA 1
ATOM 681 C C . SER A 1 84 ? 32.619 18.410 22.910 1.00 48.06 84 SER A C 1
ATOM 683 O O . SER A 1 84 ? 32.842 17.790 23.947 1.00 48.06 84 SER A O 1
ATOM 685 N N . THR A 1 85 ? 33.310 19.517 22.609 1.00 43.19 85 THR A N 1
ATOM 686 C CA . THR A 1 85 ? 34.543 19.924 23.328 1.00 43.19 85 THR A CA 1
ATOM 687 C C . THR A 1 85 ? 34.407 21.194 24.187 1.00 43.19 85 THR A C 1
ATOM 689 O O . THR A 1 85 ? 35.416 21.832 24.485 1.00 43.19 85 THR A O 1
ATOM 692 N N . GLN A 1 86 ? 33.188 21.611 24.559 1.00 44.41 86 GLN A N 1
ATOM 693 C CA . GLN A 1 86 ? 32.946 22.888 25.264 1.00 44.41 86 GLN A CA 1
ATOM 694 C C . GLN A 1 86 ? 31.953 22.838 26.446 1.00 44.41 86 GLN A C 1
ATOM 696 O O . GLN A 1 86 ? 31.241 23.809 26.675 1.00 44.41 86 GLN A O 1
ATOM 701 N N . THR A 1 87 ? 31.943 21.776 27.259 1.00 43.16 87 THR A N 1
ATOM 702 C CA . THR A 1 87 ? 31.319 21.831 28.605 1.00 43.16 87 THR A CA 1
ATOM 703 C C . THR A 1 87 ? 31.856 20.736 29.522 1.00 43.16 87 THR A C 1
ATOM 705 O O . THR A 1 87 ? 31.269 19.666 29.603 1.00 43.16 87 THR A O 1
ATOM 708 N N . GLU A 1 88 ? 32.955 21.013 30.227 1.00 38.03 88 GLU A N 1
ATOM 709 C CA . GLU A 1 88 ? 33.324 20.299 31.459 1.00 38.03 88 GLU A CA 1
ATOM 710 C C . GLU A 1 88 ? 34.363 21.115 32.250 1.00 38.03 88 GLU A C 1
ATOM 712 O O . GLU A 1 88 ? 35.551 21.109 31.935 1.00 38.03 88 GLU A O 1
ATOM 717 N N . ASN A 1 89 ? 33.897 21.876 33.249 1.00 37.53 89 ASN A N 1
ATOM 718 C CA . ASN A 1 89 ? 34.678 22.245 34.435 1.00 37.53 89 ASN A CA 1
ATOM 719 C C . ASN A 1 89 ? 33.780 22.868 35.521 1.00 37.53 89 ASN A C 1
ATOM 721 O O . ASN A 1 89 ? 32.850 23.599 35.191 1.00 37.53 89 ASN A O 1
ATOM 725 N N . GLU A 1 90 ? 34.144 22.613 36.786 1.00 37.75 90 GLU A N 1
ATOM 726 C CA . GLU A 1 90 ? 33.538 23.116 38.041 1.00 37.75 90 GLU A CA 1
ATOM 727 C C . GLU A 1 90 ? 32.106 22.597 38.342 1.00 37.75 90 GLU A C 1
ATOM 729 O O . GLU A 1 90 ? 31.173 22.809 37.581 1.00 37.75 90 GLU A O 1
ATOM 734 N N . GLN A 1 91 ? 31.838 21.890 39.451 1.00 35.72 91 GLN A N 1
ATOM 735 C CA . GLN A 1 91 ? 32.228 22.217 40.832 1.00 35.72 91 GLN A CA 1
ATOM 736 C C . GLN A 1 91 ? 32.258 20.991 41.780 1.00 35.72 91 GLN A C 1
ATOM 738 O O . GLN A 1 91 ? 31.606 19.978 41.535 1.00 35.72 91 GLN A O 1
ATOM 743 N N . GLU A 1 92 ? 32.996 21.119 42.889 1.00 34.41 92 GLU A N 1
ATOM 744 C CA . GLU A 1 92 ? 33.251 20.094 43.923 1.00 34.41 92 GLU A CA 1
ATOM 745 C C . GLU A 1 92 ? 32.787 20.585 45.325 1.00 34.41 92 GLU A C 1
ATOM 747 O O . GLU A 1 92 ? 32.473 21.764 45.489 1.00 34.41 92 GLU A O 1
ATOM 752 N N . ALA A 1 93 ? 32.822 19.691 46.329 1.00 33.22 93 ALA A N 1
ATOM 753 C CA . ALA A 1 93 ? 32.458 19.814 47.758 1.00 33.22 93 ALA A CA 1
ATOM 754 C C . ALA A 1 93 ? 30.948 19.673 48.084 1.00 33.22 93 ALA A C 1
ATOM 756 O O . ALA A 1 93 ? 30.132 20.479 47.655 1.00 33.22 93 ALA A O 1
ATOM 757 N N . ASP A 1 94 ? 30.447 18.620 48.753 1.00 32.38 94 ASP A N 1
ATOM 758 C CA . ASP A 1 94 ? 30.843 17.896 49.992 1.00 32.38 94 ASP A CA 1
ATOM 759 C C . ASP A 1 94 ? 30.385 18.576 51.307 1.00 32.38 94 ASP A C 1
ATOM 761 O O . ASP A 1 94 ? 31.052 19.489 51.799 1.00 32.38 94 ASP A O 1
ATOM 765 N N . LYS A 1 95 ? 29.268 18.093 51.897 1.00 34.28 95 LYS A N 1
ATOM 766 C CA . LYS A 1 95 ? 29.207 17.456 53.246 1.00 34.28 95 LYS A CA 1
ATOM 767 C C . LYS A 1 95 ? 27.782 17.192 53.770 1.00 34.28 95 LYS A C 1
ATOM 769 O O . LYS A 1 95 ? 26.981 18.105 53.940 1.00 34.28 95 LYS A O 1
ATOM 774 N N . ASP A 1 96 ? 27.536 15.933 54.130 1.00 37.47 96 ASP A N 1
ATOM 775 C CA . ASP A 1 96 ? 26.485 15.434 55.050 1.00 37.47 96 ASP A CA 1
ATOM 776 C C . ASP A 1 96 ? 27.088 15.322 56.496 1.00 37.47 96 ASP A C 1
ATOM 778 O O . ASP A 1 96 ? 28.296 15.566 56.613 1.00 37.47 96 ASP A O 1
ATOM 782 N N . PRO A 1 97 ? 26.390 14.924 57.605 1.00 44.31 97 PRO A N 1
ATOM 783 C CA . PRO A 1 97 ? 25.031 14.359 57.722 1.00 44.31 97 PRO A CA 1
ATOM 784 C C . PRO A 1 97 ? 24.099 14.865 58.877 1.00 44.31 97 PRO A C 1
ATOM 786 O O . PRO A 1 97 ? 24.518 15.512 59.832 1.00 44.31 97 PRO A O 1
ATOM 789 N N . LYS A 1 98 ? 22.811 14.461 58.783 1.00 29.59 98 LYS A N 1
ATOM 790 C CA . LYS A 1 98 ? 21.797 14.021 59.811 1.00 29.59 98 LYS A CA 1
ATOM 791 C C . LYS A 1 98 ? 22.191 13.886 61.322 1.00 29.59 98 LYS A C 1
ATOM 793 O O . LYS A 1 98 ? 23.359 13.671 61.617 1.00 29.59 98 LYS A O 1
ATOM 798 N N . PRO A 1 99 ? 21.233 13.608 62.262 1.00 50.91 99 PRO A N 1
ATOM 799 C CA . PRO A 1 99 ? 19.810 14.011 62.432 1.00 50.91 99 PRO A CA 1
ATOM 800 C C . PRO A 1 99 ? 19.435 14.362 63.917 1.00 50.91 99 PRO A C 1
ATOM 802 O O . PRO A 1 99 ? 20.242 14.142 64.812 1.00 50.91 99 PRO A O 1
ATOM 805 N N . THR A 1 100 ? 18.186 14.765 64.243 1.00 29.50 100 THR A N 1
ATOM 806 C CA . THR A 1 100 ? 17.386 14.271 65.422 1.00 29.50 100 THR A CA 1
ATOM 807 C C . THR A 1 100 ? 15.974 14.897 65.524 1.00 29.50 100 THR A C 1
ATOM 809 O O . THR A 1 100 ? 15.645 15.810 64.776 1.00 29.50 100 THR A O 1
ATOM 812 N N . ALA A 1 101 ? 15.105 14.365 66.405 1.00 29.72 101 ALA A N 1
ATOM 813 C CA . ALA A 1 101 ? 13.657 14.642 66.465 1.00 29.72 101 ALA A CA 1
ATOM 814 C C . ALA A 1 101 ? 13.112 14.927 67.887 1.00 29.72 101 ALA A C 1
ATOM 816 O O . ALA A 1 101 ? 13.704 14.449 68.855 1.00 29.72 101 ALA A O 1
ATOM 817 N N . LYS A 1 102 ? 11.948 15.615 67.977 1.00 30.98 102 LYS A N 1
ATOM 818 C CA . LYS A 1 102 ? 10.826 15.560 68.979 1.00 30.98 102 LYS A CA 1
ATOM 819 C C . LYS A 1 102 ? 9.912 16.803 68.759 1.00 30.98 102 LYS A C 1
ATOM 821 O O . LYS A 1 102 ? 10.443 17.866 68.482 1.00 30.98 102 LYS A O 1
ATOM 826 N N . ARG A 1 103 ? 8.569 16.720 68.616 1.00 27.08 103 ARG A N 1
ATOM 827 C CA . ARG A 1 103 ? 7.488 16.552 69.641 1.00 27.08 103 ARG A CA 1
ATOM 828 C C . ARG A 1 103 ? 7.583 17.596 70.790 1.00 27.08 103 ARG A C 1
ATOM 830 O O . ARG A 1 103 ? 8.673 17.737 71.321 1.00 27.08 103 ARG A O 1
ATOM 837 N N . THR A 1 104 ? 6.542 18.317 71.260 1.00 26.89 104 THR A N 1
ATOM 838 C CA . THR A 1 104 ? 5.052 18.191 71.161 1.00 26.89 104 THR A CA 1
ATOM 839 C C . THR A 1 104 ? 4.318 19.452 71.712 1.00 26.89 104 THR A C 1
ATOM 841 O O . THR A 1 104 ? 4.916 20.150 72.519 1.00 26.89 104 THR A O 1
ATOM 844 N N . GLY A 1 105 ? 3.015 19.641 71.400 1.00 29.05 105 GLY A N 1
ATOM 845 C CA . GLY A 1 105 ? 2.027 20.526 72.099 1.00 29.05 105 GLY A CA 1
ATOM 846 C C . GLY A 1 105 ? 1.804 21.919 71.459 1.00 29.05 105 GLY A C 1
ATOM 847 O O . GLY A 1 105 ? 2.789 22.595 71.193 1.00 29.05 105 GLY A O 1
ATOM 848 N N . SER A 1 106 ? 0.614 22.358 70.991 1.00 28.22 106 SER A N 1
ATOM 849 C CA . SER A 1 106 ? -0.734 22.589 71.607 1.00 28.22 106 SER A CA 1
ATOM 850 C C . SER A 1 106 ? -0.760 23.797 72.572 1.00 28.22 106 SER A C 1
ATOM 852 O O . SER A 1 106 ? -0.136 23.713 73.620 1.00 28.22 106 SER A O 1
ATOM 854 N N . ASP A 1 107 ? -1.389 24.952 72.277 1.00 26.92 107 ASP A N 1
ATOM 855 C CA . ASP A 1 107 ? -2.858 25.130 72.227 1.00 26.92 107 ASP A CA 1
ATOM 856 C C . ASP A 1 107 ? -3.379 26.445 71.557 1.00 26.92 107 ASP A C 1
ATOM 858 O O . ASP A 1 107 ? -2.771 27.505 71.649 1.00 26.92 107 ASP A O 1
ATOM 862 N N . MET A 1 108 ? -4.563 26.334 70.933 1.00 31.30 108 MET A N 1
ATOM 863 C CA . MET A 1 108 ? -5.724 27.261 70.822 1.00 31.30 108 MET A CA 1
ATOM 864 C C . MET A 1 108 ? -5.619 28.819 70.721 1.00 31.30 108 MET A C 1
ATOM 866 O O . MET A 1 108 ? -5.625 29.504 71.734 1.00 31.30 108 MET A O 1
ATOM 870 N N . SER A 1 109 ? -5.862 29.337 69.493 1.00 29.09 109 SER A N 1
ATOM 871 C CA . SER A 1 109 ? -6.937 30.309 69.092 1.00 29.09 109 SER A CA 1
ATOM 872 C C . SER A 1 109 ? -7.051 31.744 69.686 1.00 29.09 109 SER A C 1
ATOM 874 O O . SER A 1 109 ? -6.719 31.961 70.843 1.00 29.09 109 SER A O 1
ATOM 876 N N . PRO A 1 110 ? -7.758 32.707 69.030 1.00 50.91 110 PRO A N 1
ATOM 877 C CA . PRO A 1 110 ? -8.012 33.008 67.597 1.00 50.91 110 PRO A CA 1
ATOM 878 C C . PRO A 1 110 ? -7.602 34.507 67.313 1.00 50.91 110 PRO A C 1
ATOM 880 O O . PRO A 1 110 ? -6.605 34.914 67.902 1.00 50.91 110 PRO A O 1
ATOM 883 N N . PRO A 1 111 ? -8.278 35.411 66.537 1.00 41.00 111 PRO A N 1
ATOM 884 C CA . PRO A 1 111 ? -9.235 35.303 65.416 1.00 41.00 111 PRO A CA 1
ATOM 885 C C . PRO A 1 111 ? -8.973 36.200 64.156 1.00 41.00 111 PRO A C 1
ATOM 887 O O . PRO A 1 111 ? -8.403 37.281 64.217 1.00 41.00 111 PRO A O 1
ATOM 890 N N . ARG A 1 112 ? -9.581 35.795 63.026 1.00 28.22 112 ARG A N 1
ATOM 891 C CA . ARG A 1 112 ? -10.124 36.583 61.878 1.00 28.22 112 ARG A CA 1
ATOM 892 C C . ARG A 1 112 ? -9.367 37.803 61.288 1.00 28.22 112 ARG A C 1
ATOM 894 O O . ARG A 1 112 ? -9.489 38.917 61.792 1.00 28.22 112 ARG A O 1
ATOM 901 N N . LYS A 1 113 ? -8.985 37.668 60.004 1.00 33.22 113 LYS A N 1
ATOM 902 C CA . LYS A 1 113 ? -9.553 38.484 58.898 1.00 33.22 113 LYS A CA 1
ATOM 903 C C . LYS A 1 113 ? -9.503 37.761 57.533 1.00 33.22 113 LYS A C 1
ATOM 905 O O . LYS A 1 113 ? -8.647 36.924 57.286 1.00 33.22 113 LYS A O 1
ATOM 910 N N . ALA A 1 114 ? -10.495 38.082 56.706 1.00 30.91 114 ALA A N 1
ATOM 911 C CA . ALA A 1 114 ? -10.771 37.656 55.324 1.00 30.91 114 ALA A CA 1
ATOM 912 C C . ALA A 1 114 ? -9.678 38.113 54.308 1.00 30.91 114 ALA A C 1
ATOM 914 O O . ALA A 1 114 ? -8.963 39.058 54.624 1.00 30.91 114 ALA A O 1
ATOM 915 N N . GLN A 1 115 ? -9.515 37.616 53.063 1.00 29.58 115 GLN A N 1
ATOM 916 C CA . GLN A 1 115 ? -10.108 36.496 52.288 1.00 29.58 115 GLN A CA 1
ATOM 917 C C . GLN A 1 115 ? -9.569 36.524 50.834 1.00 29.58 115 GLN A C 1
ATOM 919 O O . GLN A 1 115 ? -9.530 37.597 50.236 1.00 29.58 115 GLN A O 1
ATOM 924 N N . LYS A 1 116 ? -9.256 35.367 50.224 1.00 30.33 116 LYS A N 1
ATOM 925 C CA . LYS A 1 116 ? -9.398 35.116 48.766 1.00 30.33 116 LYS A CA 1
ATOM 926 C C . LYS A 1 116 ? -9.190 33.620 48.447 1.00 30.33 116 LYS A C 1
ATOM 928 O O . LYS A 1 116 ? -8.151 33.094 48.838 1.00 30.33 116 LYS A O 1
ATOM 933 N N . PRO A 1 117 ? -10.117 32.926 47.757 1.00 30.12 117 PRO A N 1
ATOM 934 C CA . PRO A 1 117 ? -9.893 31.545 47.323 1.00 30.12 117 PRO A CA 1
ATOM 935 C C . PRO A 1 117 ? -8.912 31.483 46.145 1.00 30.12 117 PRO A C 1
ATOM 937 O O . PRO A 1 117 ? -9.002 32.301 45.227 1.00 30.12 117 PRO A O 1
ATOM 940 N N . ARG A 1 118 ? -8.021 30.486 46.143 1.00 28.38 118 ARG A N 1
ATOM 941 C CA . ARG A 1 118 ? -7.365 30.011 44.918 1.00 28.38 118 ARG A CA 1
ATOM 942 C C . ARG A 1 118 ? -8.315 29.065 44.184 1.00 28.38 118 ARG A C 1
ATOM 944 O O . ARG A 1 118 ? -8.997 28.264 44.816 1.00 28.38 118 ARG A O 1
ATOM 951 N N . LEU A 1 119 ? -8.339 29.167 42.859 1.00 34.28 119 LEU A N 1
ATOM 952 C CA . LEU A 1 119 ? -8.825 28.106 41.984 1.00 34.28 119 LEU A CA 1
ATOM 953 C C . LEU A 1 119 ? -7.664 27.132 41.789 1.00 34.28 119 LEU A C 1
ATOM 955 O O . LEU A 1 119 ? -6.792 27.377 40.957 1.00 34.28 119 LEU A O 1
ATOM 959 N N . ASP A 1 120 ? -7.631 26.067 42.584 1.00 27.50 120 ASP A N 1
ATOM 960 C CA . ASP A 1 120 ? -6.675 24.985 42.373 1.00 27.50 120 ASP A CA 1
ATOM 961 C C . ASP A 1 120 ? -7.173 24.119 41.209 1.00 27.50 120 ASP A C 1
ATOM 963 O O . ASP A 1 120 ? -8.179 23.413 41.308 1.00 27.50 120 ASP A O 1
ATOM 967 N N . ALA A 1 121 ? -6.474 24.201 40.077 1.00 35.31 121 ALA A N 1
ATOM 968 C CA . ALA A 1 121 ? -6.670 23.288 38.964 1.00 35.31 121 ALA A CA 1
ATOM 969 C C . ALA A 1 121 ? -6.122 21.910 39.362 1.00 35.31 121 ALA A C 1
ATOM 971 O O . ALA A 1 121 ? -4.909 21.708 39.425 1.00 35.31 121 ALA A O 1
ATOM 972 N N . ALA A 1 122 ? -7.018 20.964 39.647 1.00 33.25 122 ALA A N 1
ATOM 973 C CA . ALA A 1 122 ? -6.638 19.581 39.891 1.00 33.25 122 ALA A CA 1
ATOM 974 C C . ALA A 1 122 ? -6.068 18.969 38.600 1.00 33.25 122 ALA A C 1
ATOM 976 O O . ALA A 1 122 ? -6.794 18.750 37.630 1.00 33.25 122 ALA A O 1
ATOM 977 N N . SER A 1 123 ? -4.760 18.703 38.592 1.00 41.19 123 SER A N 1
ATOM 978 C CA . SER A 1 123 ? -4.116 17.931 37.527 1.00 41.19 123 SER A CA 1
ATOM 979 C C . SER A 1 123 ? -4.663 16.497 37.532 1.00 41.19 123 SER A C 1
ATOM 981 O O . SER A 1 123 ? -4.731 15.899 38.608 1.00 41.19 123 SER A O 1
ATOM 983 N N . PRO A 1 124 ? -5.020 15.909 36.376 1.00 44.81 124 PRO A N 1
ATOM 984 C CA . PRO A 1 124 ? -5.424 14.510 36.320 1.00 44.81 124 PRO A CA 1
ATOM 985 C C . PRO A 1 124 ? -4.227 13.580 36.563 1.00 44.81 124 PRO A C 1
ATOM 987 O O . PRO A 1 124 ? -3.108 13.842 36.120 1.00 44.81 124 PRO A O 1
ATOM 990 N N . ASP A 1 125 ? -4.489 12.488 37.277 1.00 38.81 125 ASP A N 1
ATOM 991 C CA . ASP A 1 125 ? -3.501 11.506 37.728 1.00 38.81 125 ASP A CA 1
ATOM 992 C C . ASP A 1 125 ? -3.111 10.548 36.573 1.00 38.81 125 ASP A C 1
ATOM 994 O O . ASP A 1 125 ? -3.997 9.885 36.015 1.00 38.81 125 ASP A O 1
ATOM 998 N N . PRO A 1 126 ? -1.827 10.429 36.170 1.00 51.81 126 PRO A N 1
ATOM 999 C CA . PRO A 1 126 ? -1.440 9.705 34.950 1.00 51.81 126 PRO A CA 1
ATOM 1000 C C . PRO A 1 126 ? -1.745 8.194 34.968 1.00 51.81 126 PRO A C 1
ATOM 1002 O O . PRO A 1 126 ? -1.897 7.583 33.905 1.00 51.81 126 PRO A O 1
ATOM 1005 N N . LEU A 1 127 ? -1.878 7.584 36.151 1.00 41.19 127 LEU A N 1
ATOM 1006 C CA . LEU A 1 127 ? -2.203 6.158 36.304 1.00 41.19 127 LEU A CA 1
ATOM 1007 C C . LEU A 1 127 ? -3.658 5.808 35.951 1.00 41.19 127 LEU A C 1
ATOM 1009 O O . LEU A 1 127 ? -3.918 4.693 35.509 1.00 41.19 127 LEU A O 1
ATOM 1013 N N . ASN A 1 128 ? -4.606 6.736 36.109 1.00 46.09 128 ASN A N 1
ATOM 1014 C CA . ASN A 1 128 ? -6.023 6.454 35.839 1.00 46.09 128 ASN A CA 1
ATOM 1015 C C . ASN A 1 128 ? -6.362 6.606 34.340 1.00 46.09 128 ASN A C 1
ATOM 1017 O O . ASN A 1 128 ? -7.239 5.930 33.793 1.00 46.09 128 ASN A O 1
ATOM 1021 N N . THR A 1 129 ? -5.615 7.468 33.647 1.00 54.38 129 THR A N 1
ATOM 1022 C CA . THR A 1 129 ? -5.781 7.753 32.215 1.00 54.38 129 THR A CA 1
ATOM 1023 C C . THR A 1 129 ? -5.404 6.552 31.343 1.00 54.38 129 THR A C 1
ATOM 1025 O O . THR A 1 129 ? -6.138 6.203 30.423 1.00 54.38 129 THR A O 1
ATOM 1028 N N . THR A 1 130 ? -4.300 5.864 31.650 1.00 61.62 130 THR A N 1
ATOM 1029 C CA . THR A 1 130 ? -3.801 4.723 30.853 1.00 61.62 130 THR A CA 1
ATOM 1030 C C . THR A 1 130 ? -4.744 3.519 30.864 1.00 61.62 130 THR A C 1
ATOM 1032 O O . THR A 1 130 ? -5.024 2.955 29.804 1.00 61.62 130 THR A O 1
ATOM 1035 N N . HIS A 1 131 ? -5.297 3.162 32.026 1.00 62.31 131 HIS A N 1
ATOM 1036 C CA . HIS A 1 131 ? -6.258 2.059 32.146 1.00 62.31 131 HIS A CA 1
ATOM 1037 C C . HIS A 1 131 ? -7.592 2.367 31.435 1.00 62.31 131 HIS A C 1
ATOM 1039 O O . HIS A 1 131 ? -8.253 1.463 30.916 1.00 62.31 131 HIS A O 1
ATOM 1045 N N . THR A 1 132 ? -7.964 3.650 31.358 1.00 77.69 132 THR A N 1
ATOM 1046 C CA . THR A 1 132 ? -9.130 4.123 30.595 1.00 77.69 132 THR A CA 1
ATOM 1047 C C . THR A 1 132 ? -8.875 4.023 29.087 1.00 77.69 132 THR A C 1
ATOM 1049 O O . THR A 1 132 ? -9.686 3.438 28.371 1.00 77.69 132 THR A O 1
ATOM 1052 N N . THR A 1 133 ? -7.717 4.489 28.604 1.00 83.50 133 THR A N 1
ATOM 1053 C CA . THR A 1 133 ? -7.320 4.388 27.187 1.00 83.50 133 THR A CA 1
ATOM 1054 C C . THR A 1 133 ? -7.268 2.941 26.693 1.00 83.50 133 THR A C 1
ATOM 1056 O O . THR A 1 133 ? -7.761 2.651 25.606 1.00 83.50 133 THR A O 1
ATOM 1059 N N . GLN A 1 134 ? -6.723 2.010 27.484 1.00 85.75 134 GLN A N 1
ATOM 1060 C CA . GLN A 1 134 ? -6.718 0.588 27.119 1.00 85.75 134 GLN A CA 1
ATOM 1061 C C . GLN A 1 134 ? -8.138 0.021 26.996 1.00 85.75 134 GLN A C 1
ATOM 1063 O O . GLN A 1 134 ? -8.428 -0.675 26.025 1.00 85.75 134 GLN A O 1
ATOM 1068 N N . SER A 1 135 ? -9.038 0.361 27.925 1.00 87.88 135 SER A N 1
ATOM 1069 C CA . SER A 1 135 ? -10.448 -0.050 27.863 1.00 87.88 135 SER A CA 1
ATOM 1070 C C . SER A 1 135 ? -11.138 0.441 26.581 1.00 87.88 135 SER A C 1
ATOM 1072 O O . SER A 1 135 ? -11.791 -0.344 25.894 1.00 87.88 135 SER A O 1
ATOM 1074 N N . LEU A 1 136 ? -10.920 1.708 26.202 1.00 91.31 136 LEU A N 1
ATOM 1075 C CA . LEU A 1 136 ? -11.442 2.289 24.957 1.00 91.31 136 LEU A CA 1
ATOM 1076 C C . LEU A 1 136 ? -10.913 1.556 23.713 1.00 91.31 136 LEU A C 1
ATOM 1078 O O . LEU A 1 136 ? -11.697 1.174 22.849 1.00 91.31 136 LEU A O 1
ATOM 1082 N N . LEU A 1 137 ? -9.603 1.287 23.648 1.00 92.38 137 LEU A N 1
ATOM 1083 C CA . LEU A 1 137 ? -8.979 0.548 22.539 1.00 92.38 137 LEU A CA 1
ATOM 1084 C C . LEU A 1 137 ? -9.582 -0.858 22.366 1.00 92.38 137 LEU A C 1
ATOM 1086 O O . LEU A 1 137 ? -9.915 -1.251 21.247 1.00 92.38 137 LEU A O 1
ATOM 1090 N N . TYR A 1 138 ? -9.761 -1.606 23.461 1.00 91.50 138 TYR A N 1
ATOM 1091 C CA . TYR A 1 138 ? -10.393 -2.929 23.414 1.00 91.50 138 TYR A CA 1
ATOM 1092 C C . TYR A 1 138 ? -11.874 -2.852 23.017 1.00 91.50 138 TYR A C 1
ATOM 1094 O O . TYR A 1 138 ? -12.306 -3.629 22.167 1.00 91.50 138 TYR A O 1
ATOM 1102 N N . SER A 1 139 ? -12.630 -1.899 23.571 1.00 91.56 139 SER A N 1
ATOM 1103 C CA . SER A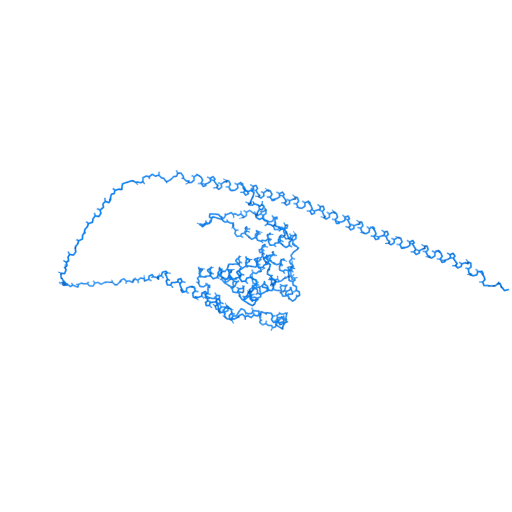 1 139 ? -14.044 -1.670 23.236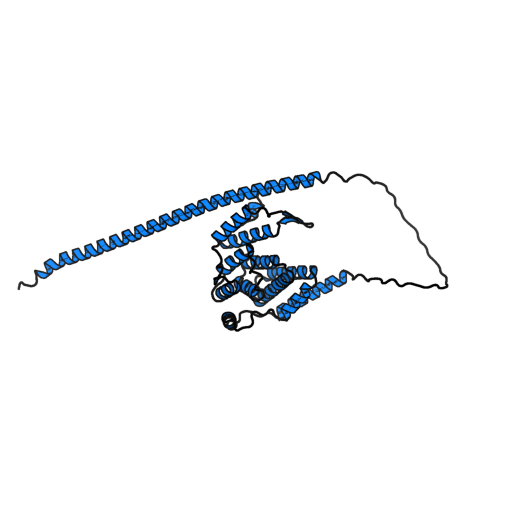 1.00 91.56 139 SER A CA 1
ATOM 1104 C C . SER A 1 139 ? -14.241 -1.352 21.748 1.00 91.56 139 SER A C 1
ATOM 1106 O O . SER A 1 139 ? -15.114 -1.926 21.091 1.00 91.56 139 SER A O 1
ATOM 1108 N N . ALA A 1 140 ? -13.384 -0.499 21.181 1.00 92.31 140 ALA A N 1
ATOM 1109 C CA . ALA A 1 140 ? -13.406 -0.151 19.765 1.00 92.31 140 ALA A CA 1
ATOM 1110 C C . ALA A 1 140 ? -13.114 -1.366 18.872 1.00 92.31 140 ALA A C 1
ATOM 1112 O O . ALA A 1 140 ? -13.877 -1.651 17.950 1.00 92.31 140 ALA A O 1
ATOM 1113 N N . LEU A 1 141 ? -12.060 -2.136 19.170 1.00 92.50 141 LEU A N 1
ATOM 1114 C CA . LEU A 1 141 ? -11.740 -3.359 18.424 1.00 92.50 141 LEU A CA 1
ATOM 1115 C C . LEU A 1 141 ? -12.856 -4.408 18.507 1.00 92.50 141 LEU A C 1
ATOM 1117 O O . LEU A 1 141 ? -13.179 -5.030 17.496 1.00 92.50 141 LEU A O 1
ATOM 1121 N N . GLU A 1 142 ? -13.461 -4.596 19.682 1.00 92.00 142 GLU A N 1
ATOM 1122 C CA . GLU A 1 142 ? -14.569 -5.536 19.864 1.00 92.00 142 GLU A CA 1
ATOM 1123 C C . GLU A 1 142 ? -15.823 -5.079 19.099 1.00 92.00 142 GLU A C 1
ATOM 1125 O O . GLU A 1 142 ? -16.497 -5.890 18.461 1.00 92.00 142 GLU A O 1
ATOM 1130 N N . THR A 1 143 ? -16.102 -3.772 19.092 1.00 91.81 143 THR A N 1
ATOM 1131 C CA . THR A 1 143 ? -17.194 -3.158 18.320 1.00 91.81 143 THR A CA 1
ATOM 1132 C C . THR A 1 143 ? -16.995 -3.367 16.821 1.00 91.81 143 THR A C 1
ATOM 1134 O O . THR A 1 143 ? -17.918 -3.812 16.135 1.00 91.81 143 THR A O 1
ATOM 1137 N N . LEU A 1 144 ? -15.783 -3.132 16.305 1.00 91.12 144 LEU A N 1
ATOM 1138 C CA . LEU A 1 144 ? -15.444 -3.405 14.905 1.00 91.12 144 LEU A CA 1
ATOM 1139 C C . LEU A 1 144 ? -15.560 -4.895 14.574 1.00 91.12 144 LEU A C 1
ATOM 1141 O O . LEU A 1 144 ? -16.125 -5.242 13.542 1.00 91.12 144 LEU A O 1
ATOM 1145 N N . GLN A 1 145 ? -15.106 -5.786 15.461 1.00 90.62 145 GLN A N 1
ATOM 1146 C CA . GLN A 1 145 ? -15.218 -7.235 15.274 1.00 90.62 145 GLN A CA 1
ATOM 1147 C C . GLN A 1 145 ? -16.676 -7.722 15.246 1.00 90.62 145 GLN A C 1
ATOM 1149 O O . GLN A 1 145 ? -17.018 -8.572 14.427 1.00 90.62 145 GLN A O 1
ATOM 1154 N N . LYS A 1 146 ? -17.553 -7.160 16.087 1.00 88.00 146 LYS A N 1
ATOM 1155 C CA . LYS A 1 146 ? -18.995 -7.468 16.106 1.00 88.00 146 LYS A CA 1
ATOM 1156 C C . LYS A 1 146 ? -19.762 -6.879 14.914 1.00 88.00 146 LYS A C 1
ATOM 1158 O O . LYS A 1 146 ? -20.789 -7.434 14.538 1.00 88.00 146 LYS A O 1
ATOM 1163 N N . SER A 1 147 ? -19.275 -5.785 14.323 1.00 80.88 147 SER A N 1
ATOM 1164 C CA . SER A 1 147 ? -19.885 -5.095 13.169 1.00 80.88 147 SER A CA 1
ATOM 1165 C C . SER A 1 147 ? -19.245 -5.448 11.814 1.00 80.88 147 SER A C 1
ATOM 1167 O O . SER A 1 147 ? -19.531 -4.811 10.800 1.00 80.88 147 SER A O 1
ATOM 1169 N N . CYS A 1 148 ? -18.399 -6.482 11.772 1.00 79.75 148 CYS A N 1
ATOM 1170 C CA . CYS A 1 148 ? -17.804 -7.002 10.541 1.00 79.75 148 CYS A CA 1
ATOM 1171 C C . CYS A 1 148 ? -18.859 -7.479 9.533 1.00 79.75 148 CYS A C 1
ATOM 1173 O O . CYS A 1 148 ? -19.800 -8.187 9.886 1.00 79.75 148 CYS A O 1
ATOM 1175 N N . PHE A 1 149 ? -18.653 -7.137 8.261 1.00 71.50 149 PHE A N 1
ATOM 1176 C CA . PHE A 1 149 ? -19.445 -7.622 7.133 1.00 71.50 149 PHE A CA 1
ATOM 1177 C C . PHE A 1 149 ? -18.587 -7.655 5.861 1.00 71.50 149 PHE A C 1
ATOM 1179 O O . PHE A 1 149 ? -17.684 -6.825 5.703 1.00 71.50 149 PHE A O 1
ATOM 1186 N N . ASP A 1 150 ? -18.880 -8.572 4.935 1.00 67.88 150 ASP A N 1
ATOM 1187 C CA . ASP A 1 150 ? -18.277 -8.521 3.601 1.00 67.88 150 ASP A CA 1
ATOM 1188 C C . ASP A 1 150 ? -18.875 -7.339 2.828 1.00 67.88 150 ASP A C 1
ATOM 1190 O O . ASP A 1 150 ? -20.094 -7.232 2.680 1.00 67.88 150 ASP A O 1
ATOM 1194 N N . VAL A 1 151 ? -18.025 -6.458 2.295 1.00 61.06 151 VAL A N 1
ATOM 1195 C CA . VAL A 1 151 ? -18.450 -5.363 1.408 1.00 61.06 151 VAL A CA 1
ATOM 1196 C C . VAL A 1 151 ? -18.981 -5.890 0.073 1.00 61.06 151 VAL A C 1
ATOM 1198 O O . VAL A 1 151 ? -19.763 -5.209 -0.592 1.00 61.06 151 VAL A O 1
ATOM 1201 N N . LEU A 1 152 ? -18.585 -7.106 -0.319 1.00 61.78 152 LEU A N 1
ATOM 1202 C CA . LEU A 1 152 ? -18.895 -7.692 -1.620 1.00 61.78 152 LEU A CA 1
ATOM 1203 C C . LEU A 1 152 ? -19.744 -8.982 -1.562 1.00 61.78 152 LEU A C 1
ATOM 1205 O O . LEU A 1 152 ? -19.338 -9.989 -2.155 1.00 61.78 152 LEU A O 1
ATOM 1209 N N . PRO A 1 153 ? -20.972 -8.965 -0.993 1.00 57.41 153 PRO A N 1
ATOM 1210 C CA . PRO A 1 153 ? -21.990 -9.927 -1.406 1.00 57.41 153 PRO A CA 1
ATOM 1211 C C . PRO A 1 153 ? -22.100 -9.848 -2.933 1.00 57.41 153 PRO A C 1
ATOM 1213 O O . PRO A 1 153 ? -22.122 -8.754 -3.510 1.00 57.41 153 PRO A O 1
ATOM 1216 N N . THR A 1 154 ? -22.095 -10.996 -3.612 1.00 55.88 154 THR A N 1
ATOM 1217 C CA . THR A 1 154 ? -21.873 -11.072 -5.074 1.00 55.88 154 THR A CA 1
ATOM 1218 C C . THR A 1 154 ? -22.920 -10.281 -5.880 1.00 55.88 154 THR A C 1
ATOM 1220 O O . THR A 1 154 ? -22.646 -9.808 -6.990 1.00 55.88 154 THR A O 1
ATOM 1223 N N . ASP A 1 155 ? -24.089 -10.131 -5.267 1.00 50.75 155 ASP A N 1
ATOM 1224 C CA . ASP A 1 155 ? -25.285 -9.364 -5.594 1.00 50.75 155 ASP A CA 1
ATOM 1225 C C . ASP A 1 155 ? -25.112 -7.831 -5.485 1.00 50.75 155 ASP A C 1
ATOM 1227 O O . ASP A 1 155 ? -25.508 -7.119 -6.411 1.00 50.75 155 ASP A O 1
ATOM 1231 N N . ARG A 1 156 ? -24.438 -7.294 -4.454 1.00 56.28 156 ARG A N 1
ATOM 1232 C CA . ARG A 1 156 ? -24.180 -5.838 -4.336 1.00 56.28 156 ARG A CA 1
ATOM 1233 C C . ARG A 1 156 ? -23.192 -5.306 -5.371 1.00 56.28 156 ARG A C 1
ATOM 1235 O O . ARG A 1 156 ? -23.266 -4.136 -5.742 1.00 56.28 156 ARG A O 1
ATOM 1242 N N . ILE A 1 157 ? -22.305 -6.159 -5.888 1.00 59.59 157 ILE A N 1
ATOM 1243 C CA . ILE A 1 157 ? -21.315 -5.759 -6.900 1.00 59.59 157 ILE A CA 1
ATOM 1244 C C . ILE A 1 157 ? -21.991 -5.195 -8.156 1.00 59.59 157 ILE A C 1
ATOM 1246 O O . ILE A 1 157 ? -21.495 -4.231 -8.729 1.00 59.59 157 ILE A O 1
ATOM 1250 N N . HIS A 1 158 ? -23.134 -5.753 -8.570 1.00 58.81 158 HIS A N 1
ATOM 1251 C CA . HIS A 1 158 ? -23.868 -5.228 -9.724 1.00 58.81 158 HIS A CA 1
ATOM 1252 C C . HIS A 1 158 ? -24.436 -3.830 -9.469 1.00 58.81 158 HIS A C 1
ATOM 1254 O O . HIS A 1 158 ? -24.354 -2.991 -10.357 1.00 58.81 158 HIS A O 1
ATOM 1260 N N . ALA A 1 159 ? -24.941 -3.562 -8.264 1.00 58.56 159 ALA A N 1
ATOM 1261 C CA . ALA A 1 159 ? -25.511 -2.264 -7.910 1.00 58.56 159 ALA A CA 1
ATOM 1262 C C . ALA A 1 159 ? -24.438 -1.166 -7.721 1.00 58.56 159 ALA A C 1
ATOM 1264 O O . ALA A 1 159 ? -24.707 0.008 -7.980 1.00 58.56 159 ALA A O 1
ATOM 1265 N N . LEU A 1 160 ? -23.214 -1.551 -7.333 1.00 59.56 160 LEU A N 1
ATOM 1266 C CA . LEU A 1 160 ? -22.016 -0.699 -7.388 1.00 59.56 160 LEU A CA 1
ATOM 1267 C C . LEU A 1 160 ? -21.582 -0.418 -8.837 1.00 59.56 160 LEU A C 1
ATOM 1269 O O . LEU A 1 160 ? -21.248 0.715 -9.166 1.00 59.56 160 LEU A O 1
ATOM 1273 N N . LEU A 1 161 ? -21.642 -1.428 -9.716 1.00 60.12 161 LEU A N 1
ATOM 1274 C CA . LEU A 1 161 ? -21.358 -1.300 -11.153 1.00 60.12 161 LEU A CA 1
ATOM 1275 C C . LEU A 1 161 ? -22.291 -0.310 -11.862 1.00 60.12 161 LEU A C 1
ATOM 1277 O O . LEU A 1 161 ? -21.852 0.435 -12.731 1.00 60.12 161 LEU A O 1
ATOM 1281 N N . THR A 1 162 ? -23.581 -0.331 -11.522 1.00 55.41 162 THR A N 1
ATOM 1282 C CA . THR A 1 162 ? -24.614 0.494 -12.168 1.00 55.41 162 THR A CA 1
ATOM 1283 C C . THR A 1 162 ? -24.786 1.875 -11.536 1.00 55.41 162 THR A C 1
ATOM 1285 O O . THR A 1 162 ? -25.629 2.638 -11.999 1.00 55.41 162 THR A O 1
ATOM 1288 N N . GLY A 1 163 ? -24.033 2.205 -10.479 1.00 57.50 163 GLY A N 1
ATOM 1289 C CA . GLY A 1 163 ? -24.171 3.475 -9.752 1.00 57.50 163 GLY A CA 1
ATOM 1290 C C . GLY A 1 163 ? -25.518 3.646 -9.033 1.00 57.50 163 GLY A C 1
ATOM 1291 O O . GLY A 1 163 ? -25.894 4.764 -8.697 1.00 57.50 163 GLY A O 1
ATOM 1292 N N . THR A 1 164 ? -26.262 2.555 -8.821 1.00 45.47 164 THR A N 1
ATOM 1293 C CA . THR A 1 164 ? -27.617 2.565 -8.232 1.00 45.47 164 THR A CA 1
ATOM 1294 C C . THR A 1 164 ? -27.646 2.160 -6.759 1.00 45.47 164 THR A C 1
ATOM 1296 O O . THR A 1 164 ? -28.703 2.208 -6.137 1.00 45.47 164 THR A O 1
ATOM 1299 N N . SER A 1 165 ? -26.516 1.720 -6.204 1.00 48.06 165 SER A N 1
ATOM 1300 C CA . SER A 1 165 ? -26.345 1.510 -4.766 1.00 48.06 165 SER A CA 1
ATOM 1301 C C . SER A 1 165 ? -25.749 2.756 -4.127 1.00 48.06 165 SER A C 1
ATOM 1303 O O . SER A 1 165 ? -24.827 3.353 -4.684 1.00 48.06 165 SER A O 1
ATOM 1305 N N . GLU A 1 166 ? -26.162 3.064 -2.897 1.00 51.94 166 GLU A N 1
ATOM 1306 C CA . GLU A 1 166 ? -25.248 3.751 -1.985 1.00 51.94 166 GLU A CA 1
ATOM 1307 C C . GLU A 1 166 ? -23.941 2.941 -1.913 1.00 51.94 166 GLU A C 1
ATOM 1309 O O . GLU A 1 166 ? -23.955 1.708 -1.994 1.00 51.94 166 GLU A O 1
ATOM 1314 N N . LEU A 1 167 ? -22.815 3.650 -1.847 1.00 52.94 167 LEU A N 1
ATOM 1315 C CA . LEU A 1 167 ? -21.449 3.117 -1.917 1.00 52.94 167 LEU A CA 1
ATOM 1316 C C . LEU A 1 167 ? -21.183 2.075 -0.800 1.00 52.94 167 LEU A C 1
ATOM 1318 O O . LEU A 1 167 ? -22.071 1.767 -0.005 1.00 52.94 167 LEU A O 1
ATOM 1322 N N . PRO A 1 168 ? -19.963 1.533 -0.645 1.00 53.81 168 PRO A N 1
ATOM 1323 C CA . PRO A 1 168 ? -19.550 0.886 0.598 1.00 53.81 168 PRO A CA 1
ATOM 1324 C C . PRO A 1 168 ? -19.516 1.923 1.727 1.00 53.81 168 PRO A C 1
ATOM 1326 O O . PRO A 1 168 ? -18.469 2.457 2.086 1.00 53.81 168 PRO A O 1
ATOM 1329 N N . VAL A 1 169 ? -20.704 2.263 2.233 1.00 67.06 169 VAL A N 1
ATOM 1330 C CA . VAL A 1 169 ? -20.909 3.286 3.246 1.00 67.06 169 VAL A CA 1
ATOM 1331 C C . VAL A 1 169 ? -20.221 2.797 4.505 1.00 67.06 169 VAL A C 1
ATOM 1333 O O . VAL A 1 169 ? -20.637 1.806 5.107 1.00 67.06 169 VAL A O 1
ATOM 1336 N N . LEU A 1 170 ? -19.168 3.525 4.875 1.00 79.38 170 LEU A N 1
ATOM 1337 C CA . LEU A 1 170 ? -18.542 3.480 6.185 1.00 79.38 170 LEU A CA 1
ATOM 1338 C C . LEU A 1 170 ? -19.647 3.383 7.243 1.00 79.38 170 LEU A C 1
ATOM 1340 O O . LEU A 1 170 ? -20.522 4.252 7.314 1.00 79.38 170 LEU A O 1
ATOM 1344 N N . ARG A 1 171 ? -19.653 2.287 7.996 1.00 81.88 171 ARG A N 1
ATOM 1345 C CA . ARG A 1 171 ? -20.731 1.959 8.933 1.00 81.88 171 ARG A CA 1
ATOM 1346 C C . ARG A 1 171 ? -20.862 3.020 10.018 1.00 81.88 171 ARG A C 1
ATOM 1348 O O . ARG A 1 171 ? -19.904 3.729 10.302 1.0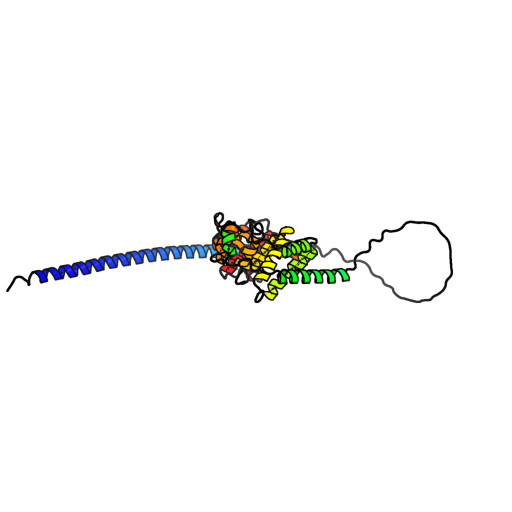0 81.88 171 ARG A O 1
ATOM 1355 N N . ASP A 1 172 ? -22.024 3.129 10.653 1.00 87.31 172 ASP A N 1
ATOM 1356 C CA . ASP A 1 172 ? -22.196 4.098 11.744 1.00 87.31 172 ASP A CA 1
ATOM 1357 C C . ASP A 1 172 ? -21.322 3.737 12.953 1.00 87.31 172 ASP A C 1
ATOM 1359 O O . ASP A 1 172 ? -20.756 4.621 13.591 1.00 87.31 172 ASP A O 1
ATOM 1363 N N . GLU A 1 173 ? -21.086 2.441 13.168 1.00 90.88 173 GLU A N 1
ATOM 1364 C CA . GLU A 1 173 ? -20.093 1.919 14.106 1.00 90.88 173 GLU A CA 1
ATOM 1365 C C . GLU A 1 173 ? -18.657 2.346 13.728 1.00 90.88 173 GLU A C 1
ATOM 1367 O O . GLU A 1 173 ? -17.897 2.807 14.578 1.00 90.88 173 GLU A O 1
ATOM 1372 N N . GLU A 1 174 ? -18.288 2.269 12.444 1.00 92.25 174 GLU A N 1
ATOM 1373 C CA . GLU A 1 174 ? -16.964 2.686 11.952 1.00 92.25 174 GLU A CA 1
ATOM 1374 C C . GLU A 1 174 ? -16.778 4.208 12.009 1.00 92.25 174 GLU A C 1
ATOM 1376 O O . GLU A 1 174 ? -15.733 4.681 12.453 1.00 92.25 174 GLU A O 1
ATOM 1381 N N . LYS A 1 175 ? -17.795 4.984 11.604 1.00 91.94 175 LYS A N 1
ATOM 1382 C CA . LYS A 1 175 ? -17.840 6.451 11.731 1.00 91.94 175 LYS A CA 1
ATOM 1383 C C . LYS A 1 175 ? -17.646 6.871 13.181 1.00 91.94 175 LYS A C 1
ATOM 1385 O O . LYS A 1 175 ? -16.864 7.783 13.439 1.00 91.94 175 LYS A O 1
ATOM 1390 N N . HIS A 1 176 ? -18.348 6.212 14.106 1.00 92.94 176 HIS A N 1
ATOM 1391 C CA . HIS A 1 176 ? -18.261 6.503 15.530 1.00 92.94 176 HIS A CA 1
ATOM 1392 C C . HIS A 1 176 ? -16.840 6.273 16.049 1.00 92.94 176 HIS A C 1
ATOM 1394 O O . HIS A 1 176 ? -16.244 7.210 16.576 1.00 92.94 176 HIS A O 1
ATOM 1400 N N . VAL A 1 177 ? -16.260 5.096 15.790 1.00 94.44 177 VAL A N 1
ATOM 1401 C CA . VAL A 1 177 ? -14.873 4.779 16.169 1.00 94.44 177 VAL A CA 1
ATOM 1402 C C . VAL A 1 177 ? -13.879 5.774 15.560 1.00 94.44 177 VAL A C 1
ATOM 1404 O O . VAL A 1 177 ? -13.028 6.297 16.269 1.00 94.44 177 VAL A O 1
ATOM 1407 N N . ILE A 1 178 ? -13.991 6.122 14.274 1.00 94.56 178 ILE A N 1
ATOM 1408 C CA . ILE A 1 178 ? -13.101 7.136 13.683 1.00 94.56 178 ILE A CA 1
ATOM 1409 C C . ILE A 1 178 ? -13.255 8.480 14.415 1.00 94.56 178 ILE A C 1
ATOM 1411 O O . ILE A 1 178 ? -12.255 9.076 14.808 1.00 94.56 178 ILE A O 1
ATOM 1415 N N . SER A 1 179 ? -14.491 8.934 14.655 1.00 93.38 179 SER A N 1
ATOM 1416 C CA . SER A 1 179 ? -14.744 10.209 15.339 1.00 93.38 179 SER A CA 1
ATOM 1417 C C . SER A 1 179 ? -14.238 10.239 16.786 1.00 93.38 179 SER A C 1
ATOM 1419 O O . SER A 1 179 ? -13.762 11.279 17.226 1.00 93.38 179 SER A O 1
ATOM 1421 N N . GLU A 1 180 ? -14.292 9.112 17.503 1.00 93.75 180 GLU A N 1
ATOM 1422 C CA . GLU A 1 180 ? -13.807 8.972 18.881 1.00 93.75 180 GLU A CA 1
ATOM 1423 C C . GLU A 1 180 ? -12.277 9.082 18.948 1.00 93.75 180 GLU A C 1
ATOM 1425 O O . GLU A 1 180 ? -11.729 9.833 19.757 1.00 93.75 180 GLU A O 1
ATOM 1430 N N . PHE A 1 181 ? -11.573 8.390 18.049 1.00 93.56 181 PHE A N 1
ATOM 1431 C CA . PHE A 1 181 ? -10.110 8.343 18.059 1.00 93.56 181 PHE A CA 1
ATOM 1432 C C . PHE A 1 181 ? -9.449 9.561 17.397 1.00 93.56 181 PHE A C 1
ATOM 1434 O O . PHE A 1 181 ? -8.308 9.878 17.727 1.00 93.56 181 PHE A O 1
ATOM 1441 N N . CYS A 1 182 ? -10.152 10.301 16.535 1.00 91.38 182 CYS A N 1
ATOM 1442 C CA . CYS A 1 182 ? -9.637 11.533 15.923 1.00 91.38 182 CYS A CA 1
ATOM 1443 C C . CYS A 1 182 ? -9.630 12.766 16.850 1.00 91.38 182 CYS A C 1
ATOM 1445 O O . CYS A 1 182 ? -9.066 13.790 16.467 1.00 91.38 182 CYS A O 1
ATOM 1447 N N . VAL A 1 183 ? -10.196 12.694 18.065 1.00 88.50 183 VAL A N 1
ATOM 1448 C CA . VAL A 1 183 ? -10.228 13.828 19.019 1.00 88.50 183 VAL A CA 1
ATOM 1449 C C . VAL A 1 183 ? -8.837 14.190 19.560 1.00 88.50 183 VAL A C 1
ATOM 1451 O O . VAL A 1 183 ? -8.584 15.350 19.885 1.00 88.50 183 VAL A O 1
ATOM 1454 N N . ASN A 1 184 ? -7.930 13.217 19.681 1.00 88.94 184 ASN A N 1
ATOM 1455 C CA . ASN A 1 184 ? -6.608 13.412 20.276 1.00 88.94 184 ASN A CA 1
ATOM 1456 C C . ASN A 1 184 ? -5.531 12.693 19.454 1.00 88.94 184 ASN A C 1
ATOM 1458 O O . ASN A 1 184 ? -5.620 11.494 19.208 1.00 88.94 184 ASN A O 1
ATOM 1462 N N . GLU A 1 185 ? -4.486 13.427 19.076 1.00 89.00 185 GLU A N 1
ATOM 1463 C CA . GLU A 1 185 ? -3.336 12.926 18.322 1.00 89.00 185 GLU A CA 1
ATOM 1464 C C . GLU A 1 185 ? -2.687 11.687 18.951 1.00 89.00 185 GLU A C 1
ATOM 1466 O O . GLU A 1 185 ? -2.529 10.680 18.265 1.00 89.00 185 GLU A O 1
ATOM 1471 N N . SER A 1 186 ? -2.367 11.697 20.249 1.00 89.81 186 SER A N 1
ATOM 1472 C CA . SER A 1 186 ? -1.688 10.550 20.876 1.00 89.81 186 SER A CA 1
ATOM 1473 C C . SER A 1 186 ? -2.590 9.315 20.967 1.00 89.81 186 SER A C 1
ATOM 1475 O O . SER A 1 186 ? -2.111 8.183 20.853 1.00 89.81 186 SER A O 1
ATOM 1477 N N . LEU A 1 187 ? -3.903 9.522 21.104 1.00 92.44 187 LEU A N 1
ATOM 1478 C CA . LEU A 1 187 ? -4.907 8.461 21.071 1.00 92.44 187 LEU A CA 1
ATOM 1479 C C . LEU A 1 187 ? -5.025 7.860 19.661 1.00 92.44 187 LEU A C 1
ATOM 1481 O O . LEU A 1 187 ? -5.016 6.636 19.523 1.00 92.44 187 LEU A O 1
ATOM 1485 N N . ALA A 1 188 ? -5.046 8.706 18.626 1.00 93.88 188 ALA A N 1
ATOM 1486 C CA . ALA A 1 188 ? -5.032 8.286 17.229 1.00 93.88 188 ALA A CA 1
ATOM 1487 C C . ALA A 1 188 ? -3.772 7.476 16.889 1.00 93.88 188 ALA A C 1
ATOM 1489 O O . ALA A 1 188 ? -3.898 6.372 16.366 1.00 93.88 188 ALA A O 1
ATOM 1490 N N . GLU A 1 189 ? -2.566 7.955 17.228 1.00 93.31 189 GLU A N 1
ATOM 1491 C CA . GLU A 1 189 ? -1.323 7.201 16.976 1.00 93.31 189 GLU A CA 1
ATOM 1492 C C . GLU A 1 189 ? -1.323 5.839 17.681 1.00 93.31 189 GLU A C 1
ATOM 1494 O O . GLU A 1 189 ? -0.930 4.828 17.091 1.00 93.31 189 GLU A O 1
ATOM 1499 N N . THR A 1 190 ? -1.797 5.795 18.930 1.00 94.12 190 THR A N 1
ATOM 1500 C CA . THR A 1 190 ? -1.887 4.550 19.705 1.00 94.12 190 THR A CA 1
ATOM 1501 C C . THR A 1 190 ? -2.842 3.564 19.031 1.00 94.12 190 THR A C 1
ATOM 1503 O O . THR A 1 190 ? -2.491 2.403 18.830 1.00 94.12 190 THR A O 1
ATOM 1506 N N . PHE A 1 191 ? -4.024 4.019 18.611 1.00 95.31 191 PHE A N 1
ATOM 1507 C CA . PHE A 1 191 ? -5.016 3.172 17.951 1.00 95.31 191 PHE A CA 1
ATOM 1508 C C . PHE A 1 191 ? -4.573 2.697 16.567 1.00 95.31 191 PHE A C 1
ATOM 1510 O O . PHE A 1 191 ? -4.688 1.509 16.264 1.00 95.31 191 PHE A O 1
ATOM 1517 N N . LEU A 1 192 ? -3.984 3.580 15.754 1.00 95.81 192 LEU A N 1
ATOM 1518 C CA . LEU A 1 192 ? -3.389 3.204 14.472 1.00 95.81 192 LEU A CA 1
ATOM 1519 C C . LEU A 1 192 ? -2.295 2.143 14.665 1.00 95.81 192 LEU A C 1
ATOM 1521 O O . LEU A 1 192 ? -2.251 1.168 13.916 1.00 95.81 192 LEU A O 1
ATOM 1525 N N . SER A 1 193 ? -1.452 2.285 15.691 1.00 94.44 193 SER A N 1
ATOM 1526 C CA . SER A 1 193 ? -0.409 1.304 16.021 1.00 94.44 193 SER A CA 1
ATOM 1527 C C . SER A 1 193 ? -1.000 -0.054 16.415 1.00 94.44 193 SER A C 1
ATOM 1529 O O . SER A 1 193 ? -0.583 -1.077 15.872 1.00 94.44 193 SER A O 1
ATOM 1531 N N . VAL A 1 194 ? -2.026 -0.065 17.272 1.00 95.38 194 VAL A N 1
ATOM 1532 C CA . VAL A 1 194 ? -2.749 -1.278 17.696 1.00 95.38 194 VAL A CA 1
ATOM 1533 C C . VAL A 1 194 ? -3.433 -1.982 16.514 1.00 95.38 194 VAL A C 1
ATOM 1535 O O . VAL A 1 194 ? -3.353 -3.206 16.400 1.00 95.38 194 VAL A O 1
ATOM 1538 N N . ILE A 1 195 ? -4.052 -1.240 15.586 1.00 95.06 195 ILE A N 1
ATOM 1539 C CA . ILE A 1 195 ? -4.624 -1.817 14.356 1.00 95.06 195 ILE A CA 1
ATOM 1540 C C . ILE A 1 195 ? -3.529 -2.481 13.509 1.00 95.06 195 ILE A C 1
ATOM 1542 O O . ILE A 1 195 ? -3.711 -3.610 13.047 1.00 95.06 195 ILE A O 1
ATOM 1546 N N . LEU A 1 196 ? -2.387 -1.812 13.303 1.00 93.75 196 LEU A N 1
ATOM 1547 C CA . LEU A 1 196 ? -1.282 -2.377 12.521 1.00 93.75 196 LEU A CA 1
ATOM 1548 C C . LEU A 1 196 ? -0.688 -3.627 13.170 1.00 93.75 196 LEU A C 1
ATOM 1550 O O . LEU A 1 196 ? -0.349 -4.571 12.456 1.00 93.75 196 LEU A O 1
ATOM 1554 N N . GLU A 1 197 ? -0.567 -3.647 14.496 1.00 92.19 197 GLU A N 1
ATOM 1555 C CA . GLU A 1 197 ? -0.118 -4.820 15.240 1.00 92.19 197 GLU A CA 1
ATOM 1556 C C . GLU A 1 197 ? -1.103 -5.983 15.083 1.00 92.19 197 GLU A C 1
ATOM 1558 O O . GLU A 1 197 ? -0.685 -7.078 14.706 1.00 92.19 197 GLU A O 1
ATOM 1563 N N . LYS A 1 198 ? -2.412 -5.743 15.235 1.00 92.06 198 LYS A N 1
ATOM 1564 C CA . LYS A 1 198 ? -3.449 -6.766 15.033 1.00 92.06 198 LYS A CA 1
ATOM 1565 C C . LYS A 1 198 ? -3.431 -7.338 13.610 1.00 92.06 198 LYS A C 1
ATOM 1567 O O . LYS A 1 198 ? -3.429 -8.557 13.445 1.00 92.06 198 LYS A O 1
ATOM 1572 N N . ILE A 1 199 ? -3.333 -6.486 12.582 1.00 90.81 199 ILE A N 1
ATOM 1573 C CA . ILE A 1 199 ? -3.197 -6.912 11.174 1.00 90.81 199 ILE A CA 1
ATOM 1574 C C . ILE A 1 199 ? -1.923 -7.745 10.962 1.00 90.81 199 ILE A C 1
ATOM 1576 O O . ILE A 1 199 ? -1.951 -8.729 10.225 1.00 90.81 199 ILE A O 1
ATOM 1580 N N . LYS A 1 200 ? -0.809 -7.385 11.612 1.00 89.00 200 LYS A N 1
ATOM 1581 C CA . LYS A 1 200 ? 0.471 -8.100 11.505 1.00 89.00 200 LYS A CA 1
ATOM 1582 C C . LYS A 1 200 ? 0.442 -9.467 12.200 1.00 89.00 200 LYS A C 1
ATOM 1584 O O . LYS A 1 200 ? 0.944 -10.434 11.632 1.00 89.00 200 LYS A O 1
ATOM 1589 N N . VAL A 1 201 ? -0.122 -9.545 13.406 1.00 87.88 201 VAL A N 1
ATOM 1590 C CA . VAL A 1 201 ? -0.166 -10.762 14.238 1.00 87.88 201 VAL A CA 1
ATOM 1591 C C . VAL A 1 201 ? -1.183 -11.771 13.702 1.00 87.88 201 VAL A C 1
ATOM 1593 O O . VAL A 1 201 ? -0.875 -12.955 13.594 1.00 87.88 201 VAL A O 1
ATOM 1596 N N . GLU A 1 202 ? -2.377 -11.320 13.314 1.00 84.25 202 GLU A N 1
ATOM 1597 C CA . GLU A 1 202 ? -3.480 -12.203 12.897 1.00 84.25 202 GLU A CA 1
ATOM 1598 C C . GLU A 1 202 ? -3.526 -12.444 11.375 1.00 84.25 202 GLU A C 1
ATOM 1600 O O . GLU A 1 202 ? -4.384 -13.173 10.882 1.00 84.25 202 GLU A O 1
ATOM 1605 N N . ARG A 1 203 ? -2.570 -11.879 10.626 1.00 76.75 203 ARG A N 1
ATOM 1606 C CA . ARG A 1 203 ? -2.374 -11.933 9.161 1.00 76.75 203 ARG A CA 1
ATOM 1607 C C . ARG A 1 203 ? -2.828 -13.215 8.444 1.00 76.75 203 ARG A C 1
ATOM 1609 O O . ARG A 1 203 ? -3.354 -13.123 7.340 1.00 76.75 203 ARG A O 1
ATOM 1616 N N . GLY A 1 204 ? -2.568 -14.391 9.020 1.00 71.12 204 GLY A N 1
ATOM 1617 C CA . GLY A 1 204 ? -2.848 -15.693 8.397 1.00 71.12 204 GLY A CA 1
ATOM 1618 C C . GLY A 1 204 ? -4.226 -16.298 8.696 1.00 71.12 204 GLY A C 1
ATOM 1619 O O . GLY A 1 204 ? -4.585 -17.289 8.069 1.00 71.12 204 GLY A O 1
ATOM 1620 N N . PHE A 1 205 ? -4.978 -15.747 9.653 1.00 75.31 205 PHE A N 1
ATOM 1621 C CA . PHE A 1 205 ? -6.253 -16.308 10.129 1.00 75.31 205 PHE A CA 1
ATOM 1622 C C . PHE A 1 205 ? -7.328 -15.254 10.452 1.00 75.31 205 PHE A C 1
ATOM 1624 O O . PHE A 1 205 ? -8.448 -15.612 10.815 1.00 75.31 205 PHE A O 1
ATOM 1631 N N . MET A 1 206 ? -7.018 -13.961 10.318 1.00 83.19 206 MET A N 1
ATOM 1632 C CA . MET A 1 206 ? -7.982 -12.872 10.446 1.00 83.19 206 MET A CA 1
ATOM 1633 C C . MET A 1 206 ? -9.110 -13.041 9.421 1.00 83.19 206 MET A C 1
ATOM 1635 O O . MET A 1 206 ? -8.858 -13.165 8.221 1.00 83.19 206 MET A O 1
ATOM 1639 N N . GLY A 1 207 ? -10.361 -12.998 9.887 1.00 81.31 207 GLY A N 1
ATOM 1640 C CA . GLY A 1 207 ? -11.524 -13.002 9.001 1.00 81.31 207 GLY A CA 1
ATOM 1641 C C . GLY A 1 207 ? -11.467 -11.830 8.019 1.00 81.31 207 GLY A C 1
ATOM 1642 O O . GLY A 1 207 ? -11.190 -10.697 8.418 1.00 81.31 207 GLY A O 1
ATOM 1643 N N . HIS A 1 208 ? -11.737 -12.092 6.737 1.00 82.62 208 HIS A N 1
ATOM 1644 C CA . HIS A 1 208 ? -11.618 -11.088 5.672 1.00 82.62 208 HIS A CA 1
ATOM 1645 C C . HIS A 1 208 ? -12.425 -9.814 5.950 1.00 82.62 208 HIS A C 1
ATOM 1647 O O . HIS A 1 208 ? -11.988 -8.724 5.591 1.00 82.62 208 HIS A O 1
ATOM 1653 N N . ASP A 1 209 ? -13.571 -9.945 6.607 1.00 86.19 209 ASP A N 1
ATOM 1654 C CA . ASP A 1 209 ? -14.464 -8.835 6.937 1.00 86.19 209 ASP A CA 1
ATOM 1655 C C . ASP A 1 209 ? -13.859 -7.927 8.019 1.00 86.19 209 ASP A C 1
ATOM 1657 O O . ASP A 1 209 ? -13.945 -6.705 7.920 1.00 86.19 209 ASP A O 1
ATOM 1661 N N . LEU A 1 210 ? -13.147 -8.509 8.992 1.00 89.19 210 LEU A N 1
ATOM 1662 C CA . LEU A 1 210 ? -12.407 -7.762 10.013 1.00 89.19 210 LEU A CA 1
ATOM 1663 C C . LEU A 1 210 ? -11.211 -7.029 9.410 1.00 89.19 210 LEU A C 1
ATOM 1665 O O . LEU A 1 210 ? -11.011 -5.857 9.716 1.00 89.19 210 LEU A O 1
ATOM 1669 N N . LEU A 1 211 ? -10.463 -7.670 8.506 1.00 89.94 211 LEU A N 1
ATOM 1670 C CA . LEU A 1 211 ? -9.382 -6.999 7.780 1.00 89.94 211 LEU A CA 1
ATOM 1671 C C . LEU A 1 211 ? -9.918 -5.805 6.975 1.00 89.94 211 LEU A C 1
ATOM 1673 O O . LEU A 1 211 ? -9.354 -4.715 7.034 1.00 89.94 211 LEU A O 1
ATOM 1677 N N . GLN A 1 212 ? -11.041 -5.988 6.274 1.00 89.50 212 GLN A N 1
ATOM 1678 C CA . GLN A 1 212 ? -11.718 -4.924 5.534 1.00 89.50 212 GLN A CA 1
ATOM 1679 C C . GLN A 1 212 ? -12.140 -3.759 6.451 1.00 89.50 212 GLN A C 1
ATOM 1681 O O . GLN A 1 212 ? -11.808 -2.613 6.145 1.00 89.50 212 GLN A O 1
ATOM 1686 N N . SER A 1 213 ? -12.819 -4.029 7.574 1.00 91.38 213 SER A N 1
ATOM 1687 C CA . SER A 1 213 ? -13.240 -2.995 8.536 1.00 91.38 213 SER A CA 1
ATOM 1688 C C . SER A 1 213 ? -12.055 -2.259 9.163 1.00 91.38 213 SER A C 1
ATOM 1690 O O . SER A 1 213 ? -12.024 -1.028 9.174 1.00 91.38 213 SER A O 1
ATOM 1692 N N . LEU A 1 214 ? -11.028 -2.987 9.616 1.00 93.62 214 LEU A N 1
ATOM 1693 C CA . LEU A 1 214 ? -9.814 -2.390 10.180 1.00 93.62 214 LEU A CA 1
ATOM 1694 C C . LEU A 1 214 ? -9.104 -1.486 9.165 1.00 93.62 214 LEU A C 1
ATOM 1696 O O . LEU A 1 214 ? -8.677 -0.392 9.526 1.00 93.62 214 LEU A O 1
ATOM 1700 N N . CYS A 1 215 ? -9.024 -1.882 7.890 1.00 93.12 215 CYS A N 1
ATOM 1701 C CA . CYS A 1 215 ? -8.439 -1.040 6.849 1.00 93.12 215 CYS A CA 1
ATOM 1702 C C . CYS A 1 215 ? -9.298 0.197 6.522 1.00 93.12 215 CYS A C 1
ATOM 1704 O O . CYS A 1 215 ? -8.726 1.272 6.344 1.00 93.12 215 CYS A O 1
ATOM 1706 N N . ARG A 1 216 ? -10.641 0.106 6.500 1.00 92.19 216 ARG A N 1
ATOM 1707 C CA . ARG A 1 216 ? -11.520 1.289 6.337 1.00 92.19 216 ARG A CA 1
ATOM 1708 C C . ARG A 1 216 ? -11.360 2.287 7.480 1.00 92.19 216 ARG A C 1
ATOM 1710 O O . ARG A 1 216 ? -11.262 3.487 7.224 1.00 92.19 216 ARG A O 1
ATOM 1717 N N . VAL A 1 217 ? -11.316 1.793 8.719 1.00 95.00 217 VAL A N 1
ATOM 1718 C CA . VAL A 1 217 ? -11.164 2.615 9.928 1.00 95.00 217 VAL A CA 1
ATOM 1719 C C . VAL A 1 217 ? -9.780 3.247 9.997 1.00 95.00 217 VAL A C 1
ATOM 1721 O O . VAL A 1 217 ? -9.686 4.456 10.184 1.00 95.00 217 VAL A O 1
ATOM 1724 N N . TYR A 1 218 ? -8.717 2.472 9.761 1.00 95.94 218 TYR A N 1
ATOM 1725 C CA . TYR A 1 218 ? -7.345 2.983 9.712 1.00 95.94 218 TYR A CA 1
ATOM 1726 C C . TYR A 1 218 ? -7.216 4.134 8.708 1.00 95.94 218 TYR A C 1
ATOM 1728 O O . TYR A 1 218 ? -6.750 5.219 9.050 1.00 95.94 218 TYR A O 1
ATOM 1736 N N . VAL A 1 219 ? -7.688 3.918 7.474 1.00 94.62 219 VAL A N 1
ATOM 1737 C CA . VAL A 1 219 ? -7.679 4.951 6.431 1.00 94.62 219 VAL A CA 1
ATOM 1738 C C . VAL A 1 219 ? -8.539 6.150 6.822 1.00 94.62 219 VAL A C 1
ATOM 1740 O O . VAL A 1 219 ? -8.122 7.276 6.575 1.00 94.62 219 VAL A O 1
ATOM 1743 N N . GLY A 1 220 ? -9.692 5.937 7.458 1.00 94.00 220 GLY A N 1
ATOM 1744 C CA . GLY A 1 220 ? -10.570 7.017 7.901 1.00 94.00 220 GLY A CA 1
ATOM 1745 C C . GLY A 1 220 ? -9.944 7.912 8.965 1.00 94.00 220 GLY A C 1
ATOM 1746 O O . GLY A 1 220 ? -10.000 9.133 8.836 1.00 94.00 220 GLY A O 1
ATOM 1747 N N . VAL A 1 221 ? -9.273 7.323 9.958 1.00 95.19 221 VAL A N 1
ATOM 1748 C CA . VAL A 1 221 ? -8.505 8.074 10.964 1.00 95.19 221 VAL A CA 1
ATOM 1749 C C . VAL A 1 221 ? -7.363 8.847 10.297 1.00 95.19 221 VAL A C 1
ATOM 1751 O O . VAL A 1 221 ? -7.192 10.037 10.563 1.00 95.19 221 VAL A O 1
ATOM 1754 N N . CYS A 1 222 ? -6.622 8.227 9.369 1.00 94.00 222 CYS A N 1
ATOM 1755 C CA . CYS A 1 222 ? -5.592 8.931 8.601 1.00 94.00 222 CYS A CA 1
ATOM 1756 C C . CYS A 1 222 ? -6.170 10.094 7.773 1.00 94.00 222 CYS A C 1
ATOM 1758 O O . CYS A 1 222 ? -5.616 11.190 7.786 1.00 94.00 222 CYS A O 1
ATOM 1760 N N . GLN A 1 223 ? -7.291 9.883 7.081 1.00 91.25 223 GLN A N 1
ATOM 1761 C CA . GLN A 1 223 ? -7.929 10.875 6.214 1.00 91.25 223 GLN A CA 1
ATOM 1762 C C . GLN A 1 223 ? -8.475 12.068 7.009 1.00 91.25 223 GLN A C 1
ATOM 1764 O O . GLN A 1 223 ? -8.286 13.203 6.577 1.00 91.25 223 GLN A O 1
ATOM 1769 N N . GLN A 1 224 ? -9.098 11.843 8.174 1.00 91.69 224 GLN A N 1
ATOM 1770 C CA . GLN A 1 224 ? -9.569 12.931 9.044 1.00 91.69 224 GLN A CA 1
ATOM 1771 C C . GLN A 1 224 ? -8.420 13.751 9.648 1.00 91.69 224 GLN A C 1
ATOM 1773 O O . GLN A 1 224 ? -8.594 14.940 9.902 1.00 91.69 224 GLN A O 1
ATOM 1778 N N . ARG A 1 225 ? -7.238 13.149 9.835 1.00 90.81 225 ARG A N 1
ATOM 1779 C CA . ARG A 1 225 ? -6.034 13.841 10.327 1.00 90.81 225 ARG A CA 1
ATOM 1780 C C . ARG A 1 225 ? -5.166 14.478 9.237 1.00 90.81 225 ARG A C 1
ATOM 1782 O O . ARG A 1 225 ? -4.254 15.227 9.564 1.00 90.81 225 ARG A O 1
ATOM 1789 N N . GLY A 1 226 ? -5.413 14.181 7.960 1.00 88.25 226 GLY A N 1
ATOM 1790 C CA . GLY A 1 226 ? -4.533 14.577 6.849 1.00 88.25 226 GLY A CA 1
ATOM 1791 C C . GLY A 1 226 ? -3.284 13.694 6.670 1.00 88.25 226 GLY A C 1
ATOM 1792 O O . GLY A 1 226 ? -2.464 13.961 5.791 1.00 88.25 226 GLY A O 1
ATOM 1793 N N . ASP A 1 227 ? -3.165 12.602 7.431 1.00 88.00 227 ASP A N 1
ATOM 1794 C CA . ASP A 1 227 ? -2.053 11.635 7.446 1.00 88.00 227 ASP A CA 1
ATOM 1795 C C . ASP A 1 227 ? -2.055 10.688 6.219 1.00 88.00 227 ASP A C 1
ATOM 1797 O O . ASP A 1 227 ? -1.938 9.463 6.340 1.00 88.00 227 ASP A O 1
ATOM 1801 N N . SER A 1 228 ? -2.182 11.230 5.004 1.00 89.19 228 SER A N 1
ATOM 1802 C CA . SER A 1 228 ? -2.251 10.440 3.757 1.00 89.19 228 SER A CA 1
ATOM 1803 C C . SER A 1 228 ? -1.098 9.431 3.617 1.00 89.19 228 SER A C 1
ATOM 1805 O O . SER A 1 228 ? -1.320 8.279 3.241 1.00 89.19 228 SER A O 1
ATOM 1807 N N . HIS A 1 229 ? 0.117 9.806 4.034 1.00 88.44 229 HIS A N 1
ATOM 1808 C CA . HIS A 1 229 ? 1.299 8.940 4.014 1.00 88.44 229 HIS A CA 1
ATOM 1809 C C . HIS A 1 229 ? 1.141 7.640 4.819 1.00 88.44 229 HIS A C 1
ATOM 1811 O O . HIS A 1 229 ? 1.656 6.607 4.394 1.00 88.44 229 HIS A O 1
ATOM 1817 N N . LYS A 1 230 ? 0.414 7.645 5.946 1.00 92.00 230 LYS A N 1
ATOM 1818 C CA . LYS A 1 230 ? 0.182 6.426 6.744 1.00 92.00 230 LYS A CA 1
ATOM 1819 C C . LYS A 1 230 ? -0.774 5.473 6.032 1.00 92.00 230 LYS A C 1
ATOM 1821 O O . LYS A 1 230 ? -0.526 4.269 5.991 1.00 92.00 230 LYS A O 1
ATOM 1826 N N . ALA A 1 231 ? -1.811 6.005 5.389 1.00 93.69 231 ALA A N 1
ATOM 1827 C CA . ALA A 1 231 ? -2.705 5.214 4.549 1.00 93.69 231 ALA A CA 1
ATOM 1828 C C . ALA A 1 231 ? -1.986 4.644 3.310 1.00 93.69 231 ALA A C 1
ATOM 1830 O O . ALA A 1 231 ? -2.194 3.481 2.962 1.00 93.69 231 ALA A O 1
ATOM 1831 N N . HIS A 1 232 ? -1.085 5.415 2.684 1.00 93.81 232 HIS A N 1
ATOM 1832 C CA . HIS A 1 232 ? -0.227 4.925 1.594 1.00 93.81 232 HIS A CA 1
ATOM 1833 C C . HIS A 1 232 ? 0.731 3.833 2.079 1.00 93.81 232 HIS A C 1
ATOM 1835 O O . HIS A 1 232 ? 0.884 2.819 1.404 1.00 93.81 232 HIS A O 1
ATOM 1841 N N . ALA A 1 233 ? 1.319 3.983 3.270 1.00 92.69 233 ALA A N 1
ATOM 1842 C CA . ALA A 1 233 ? 2.174 2.969 3.885 1.00 92.69 233 ALA A CA 1
ATOM 1843 C C . ALA A 1 233 ? 1.409 1.676 4.234 1.00 92.69 233 ALA A C 1
ATOM 1845 O O . ALA A 1 233 ? 1.956 0.583 4.073 1.00 92.69 233 ALA A O 1
ATOM 1846 N N . LEU A 1 234 ? 0.139 1.768 4.655 1.00 94.06 234 LEU A N 1
ATOM 1847 C CA . LEU A 1 234 ? -0.734 0.600 4.815 1.00 94.06 234 LEU A CA 1
ATOM 1848 C C . LEU A 1 234 ? -1.009 -0.076 3.462 1.00 94.06 234 LEU A C 1
ATOM 1850 O O . LEU A 1 234 ? -0.818 -1.284 3.349 1.00 94.06 234 LEU A O 1
ATOM 1854 N N . ALA A 1 235 ? -1.399 0.680 2.431 1.00 94.69 235 ALA A N 1
ATOM 1855 C CA . ALA A 1 235 ? -1.645 0.146 1.088 1.00 94.69 235 ALA A CA 1
ATOM 1856 C C . ALA A 1 235 ? -0.402 -0.545 0.493 1.00 94.69 235 ALA A C 1
ATOM 1858 O O . ALA A 1 235 ? -0.489 -1.665 -0.011 1.00 94.69 235 ALA A O 1
ATOM 1859 N N . TYR A 1 236 ? 0.770 0.081 0.630 1.00 94.62 236 TYR A N 1
ATOM 1860 C CA . TYR A 1 236 ? 2.076 -0.505 0.319 1.00 94.62 236 TYR A CA 1
ATOM 1861 C C . TYR A 1 236 ? 2.285 -1.842 1.041 1.00 94.62 236 TYR A C 1
ATOM 1863 O O . TYR A 1 236 ? 2.610 -2.838 0.398 1.00 94.62 236 TYR A O 1
ATOM 1871 N N . ARG A 1 237 ? 2.053 -1.892 2.359 1.00 92.38 237 ARG A N 1
ATOM 1872 C CA . ARG A 1 237 ? 2.244 -3.105 3.165 1.00 92.38 237 ARG A CA 1
ATOM 1873 C C . ARG A 1 237 ? 1.302 -4.231 2.739 1.00 92.38 237 ARG A C 1
ATOM 1875 O O . ARG A 1 237 ? 1.755 -5.358 2.558 1.00 92.38 237 ARG A O 1
ATOM 1882 N N . LEU A 1 238 ? 0.026 -3.911 2.518 1.00 92.44 238 LEU A N 1
ATOM 1883 C CA . LEU A 1 238 ? -0.996 -4.847 2.041 1.00 92.44 238 LEU A CA 1
ATOM 1884 C C . LEU A 1 238 ? -0.658 -5.440 0.665 1.00 92.44 238 LEU A C 1
ATOM 1886 O O . LEU A 1 238 ? -0.952 -6.604 0.414 1.00 92.44 238 LEU A O 1
ATOM 1890 N N . LEU A 1 239 ? -0.053 -4.654 -0.232 1.00 93.00 239 LEU A N 1
ATOM 1891 C CA . LEU A 1 239 ? 0.308 -5.103 -1.580 1.00 93.00 239 LEU A CA 1
ATOM 1892 C C . LEU A 1 239 ? 1.670 -5.796 -1.655 1.00 93.00 239 LEU A C 1
ATOM 1894 O O . LEU A 1 239 ? 1.827 -6.702 -2.477 1.00 93.00 239 LEU A O 1
ATOM 1898 N N . LYS A 1 240 ? 2.652 -5.379 -0.849 1.00 90.50 240 LYS A N 1
ATOM 1899 C CA . LYS A 1 240 ? 3.985 -5.990 -0.808 1.00 90.50 240 LYS A CA 1
ATOM 1900 C C . LYS A 1 240 ? 3.936 -7.360 -0.151 1.00 90.50 240 LYS A C 1
ATOM 1902 O O . LYS A 1 240 ? 4.382 -8.343 -0.734 1.00 90.50 240 LYS A O 1
ATOM 1907 N N . GLU A 1 241 ? 3.442 -7.407 1.079 1.00 82.19 241 GLU A N 1
ATOM 1908 C CA . GLU A 1 241 ? 3.384 -8.636 1.850 1.00 82.19 241 GLU A CA 1
ATOM 1909 C C . GLU A 1 241 ? 2.230 -9.512 1.325 1.00 82.19 241 GLU A C 1
ATOM 1911 O O . GLU A 1 241 ? 1.163 -8.997 1.010 1.00 82.19 241 GLU A O 1
ATOM 1916 N N . GLU A 1 242 ? 2.395 -10.837 1.254 1.00 69.75 242 GLU A N 1
ATOM 1917 C CA . GLU A 1 242 ? 1.503 -11.739 0.489 1.00 69.75 242 GLU A CA 1
ATOM 1918 C C . GLU A 1 242 ? 0.097 -11.972 1.101 1.00 69.75 242 GLU A C 1
ATOM 1920 O O . GLU A 1 242 ? -0.257 -13.081 1.492 1.00 69.75 242 GLU A O 1
ATOM 1925 N N . PHE A 1 243 ? -0.735 -10.933 1.205 1.00 77.69 243 PHE A N 1
ATOM 1926 C CA . PHE A 1 243 ? -2.160 -11.079 1.510 1.00 77.69 243 PHE A CA 1
ATOM 1927 C C . PHE A 1 243 ? -2.912 -11.581 0.266 1.00 77.69 243 PHE A C 1
ATOM 1929 O O . PHE A 1 243 ? -2.917 -10.912 -0.770 1.00 77.69 243 PHE A O 1
ATOM 1936 N N . LEU A 1 244 ? -3.591 -12.730 0.383 1.00 69.38 244 LEU A N 1
ATOM 1937 C CA . LEU A 1 244 ? -4.319 -13.387 -0.719 1.00 69.38 244 LEU A CA 1
ATOM 1938 C C . LEU A 1 244 ? -5.326 -12.461 -1.429 1.00 69.38 244 LEU A C 1
ATOM 1940 O O . LEU A 1 244 ? -5.468 -12.519 -2.645 1.00 69.38 244 LEU A O 1
ATOM 1944 N N . GLU A 1 245 ? -5.972 -11.573 -0.671 1.00 79.75 245 GLU A N 1
ATOM 1945 C CA . GLU A 1 245 ? -7.040 -10.676 -1.133 1.00 79.75 245 GLU A CA 1
ATOM 1946 C C . GLU A 1 245 ? -6.617 -9.192 -1.147 1.00 79.75 245 GLU A C 1
ATOM 1948 O O . GLU A 1 245 ? -7.460 -8.298 -1.053 1.00 79.75 245 GLU A O 1
ATOM 1953 N N . ALA A 1 246 ? -5.315 -8.889 -1.269 1.00 89.69 246 ALA A N 1
ATOM 1954 C CA . ALA A 1 246 ? -4.817 -7.508 -1.229 1.00 89.69 246 ALA A CA 1
ATOM 1955 C C . ALA A 1 246 ? -5.582 -6.526 -2.155 1.00 89.69 246 ALA A C 1
ATOM 1957 O O . ALA A 1 246 ? -5.968 -5.461 -1.672 1.00 89.69 246 ALA A O 1
ATOM 1958 N N . PRO A 1 247 ? -5.909 -6.855 -3.427 1.00 90.00 247 PRO A N 1
ATOM 1959 C CA . PRO A 1 247 ? -6.688 -5.957 -4.284 1.00 90.00 247 PRO A CA 1
ATOM 1960 C C . PRO A 1 247 ? -8.123 -5.725 -3.793 1.00 90.00 247 PRO A C 1
ATOM 1962 O O . PRO A 1 247 ? -8.637 -4.622 -3.960 1.00 90.00 247 PRO A O 1
ATOM 1965 N N . LYS A 1 248 ? -8.766 -6.722 -3.160 1.00 88.38 248 LYS A N 1
ATOM 1966 C CA . LYS A 1 248 ? -10.098 -6.565 -2.546 1.00 88.38 248 LYS A CA 1
ATOM 1967 C C . LYS A 1 248 ? -10.025 -5.584 -1.373 1.00 88.38 248 LYS A C 1
ATOM 1969 O O . LYS A 1 248 ? -10.883 -4.715 -1.261 1.00 88.38 248 LYS A O 1
ATOM 1974 N N . VAL A 1 249 ? -8.973 -5.653 -0.550 1.00 90.06 249 VAL A N 1
ATOM 1975 C CA . VAL A 1 249 ? -8.763 -4.707 0.563 1.00 90.06 249 VAL A CA 1
ATOM 1976 C C . VAL A 1 249 ? -8.479 -3.287 0.051 1.00 90.06 249 VAL A C 1
ATOM 1978 O O . VAL A 1 249 ? -9.124 -2.349 0.514 1.00 90.06 249 VAL A O 1
ATOM 1981 N N . ILE A 1 250 ? -7.606 -3.114 -0.953 1.00 93.06 250 ILE A N 1
ATOM 1982 C CA . ILE A 1 250 ? -7.367 -1.801 -1.589 1.00 93.06 250 ILE A CA 1
ATOM 1983 C C . ILE A 1 250 ? -8.665 -1.225 -2.171 1.00 93.06 250 ILE A C 1
ATOM 1985 O O . ILE A 1 250 ? -8.973 -0.055 -1.954 1.00 93.06 250 ILE A O 1
ATOM 1989 N N . MET A 1 251 ? -9.459 -2.049 -2.859 1.00 89.38 251 MET A N 1
ATOM 1990 C CA . MET A 1 251 ? -10.758 -1.651 -3.404 1.00 89.38 251 MET A CA 1
ATOM 1991 C C . MET A 1 251 ? -11.714 -1.183 -2.290 1.00 89.38 251 MET A C 1
ATOM 1993 O O . MET A 1 251 ? -12.354 -0.141 -2.418 1.00 89.38 251 MET A O 1
ATOM 1997 N N . VAL A 1 252 ? -11.768 -1.881 -1.154 1.00 88.06 252 VAL A N 1
ATOM 1998 C CA . VAL A 1 252 ? -12.550 -1.450 0.018 1.00 88.06 252 VAL A CA 1
ATOM 1999 C C . VAL A 1 252 ? -12.053 -0.115 0.596 1.00 88.06 252 VAL A C 1
ATOM 2001 O O . VAL A 1 252 ? -12.866 0.725 0.975 1.00 88.06 252 VAL A O 1
ATOM 2004 N N . MET A 1 253 ? -10.739 0.127 0.623 1.00 91.25 253 MET A N 1
ATOM 2005 C CA . MET A 1 253 ? -10.174 1.400 1.093 1.00 91.25 253 MET A CA 1
ATOM 2006 C C . MET A 1 253 ? -10.587 2.577 0.194 1.00 91.25 253 MET A C 1
ATOM 2008 O O . MET A 1 253 ? -11.037 3.597 0.709 1.00 91.25 253 MET A O 1
ATOM 2012 N N . VAL A 1 254 ? -10.481 2.441 -1.135 1.00 89.06 254 VAL A N 1
ATOM 2013 C CA . VAL A 1 254 ? -10.799 3.537 -2.079 1.00 89.06 254 VAL A CA 1
ATOM 2014 C C . VAL A 1 254 ? -12.297 3.757 -2.264 1.00 89.06 254 VAL A C 1
ATOM 2016 O O . VAL A 1 254 ? -12.722 4.865 -2.560 1.00 89.06 254 VAL A O 1
ATOM 2019 N N . THR A 1 255 ? -13.118 2.728 -2.062 1.00 84.81 255 THR A N 1
ATOM 2020 C CA . THR A 1 255 ? -14.579 2.870 -2.131 1.00 84.81 255 THR A CA 1
ATOM 2021 C C . THR A 1 255 ? -15.156 3.579 -0.904 1.00 84.81 255 THR A C 1
ATOM 2023 O O . THR A 1 255 ? -16.113 4.337 -1.047 1.00 84.81 255 THR A O 1
ATOM 2026 N N . ALA A 1 256 ? -14.554 3.390 0.278 1.00 84.88 256 ALA A N 1
ATOM 2027 C CA . ALA A 1 256 ? -14.880 4.152 1.485 1.00 84.88 256 ALA A CA 1
ATOM 2028 C C . ALA A 1 256 ? -14.261 5.565 1.482 1.00 84.88 256 ALA A C 1
ATOM 2030 O O . ALA A 1 256 ? -14.876 6.505 1.982 1.00 84.88 256 ALA A O 1
ATOM 2031 N N . TRP A 1 257 ? -13.062 5.725 0.903 1.00 88.12 257 TRP A N 1
ATOM 2032 C CA . TRP A 1 257 ? -12.296 6.978 0.903 1.00 88.12 257 TRP A CA 1
ATOM 2033 C C . TRP A 1 257 ? -11.677 7.288 -0.477 1.00 88.12 257 TRP A C 1
ATOM 2035 O O . TRP A 1 257 ? -10.469 7.121 -0.657 1.00 88.12 257 TRP A O 1
ATOM 2045 N N . PRO A 1 258 ? -12.458 7.773 -1.465 1.00 83.00 258 PRO A N 1
ATOM 2046 C CA . PRO A 1 258 ? -11.995 7.920 -2.856 1.00 83.00 258 PRO A CA 1
ATOM 2047 C C . PRO A 1 258 ? -10.747 8.792 -3.049 1.00 83.00 258 PRO A C 1
ATOM 2049 O O . PRO A 1 258 ? -9.907 8.517 -3.907 1.00 83.00 258 PRO A O 1
ATOM 2052 N N . SER A 1 259 ? -10.562 9.821 -2.219 1.00 86.38 259 SER A N 1
ATOM 2053 C CA . SER A 1 259 ? -9.394 10.705 -2.286 1.00 86.38 259 SER A CA 1
ATOM 2054 C C . SER A 1 259 ? -8.074 10.024 -1.914 1.00 86.38 259 SER A C 1
ATOM 2056 O O . SER A 1 259 ? -7.020 10.488 -2.346 1.00 86.38 259 SER A O 1
ATOM 2058 N N . ILE A 1 260 ? -8.092 8.930 -1.140 1.00 88.31 260 ILE A N 1
ATOM 2059 C CA . ILE A 1 260 ? -6.889 8.465 -0.436 1.00 88.31 260 ILE A CA 1
ATOM 2060 C C . ILE A 1 260 ? -5.766 8.012 -1.375 1.00 88.31 260 ILE A C 1
ATOM 2062 O O . ILE A 1 260 ? -4.600 8.308 -1.121 1.00 88.31 260 ILE A O 1
ATOM 2066 N N . LEU A 1 261 ? -6.104 7.353 -2.487 1.00 87.81 261 LEU A N 1
ATOM 2067 C CA . LEU A 1 261 ? -5.150 6.938 -3.524 1.00 87.81 261 LEU A CA 1
ATOM 2068 C C . LEU A 1 261 ? -5.221 7.800 -4.794 1.00 87.81 261 LEU A C 1
ATOM 2070 O O . LEU A 1 261 ? -4.564 7.470 -5.776 1.00 87.81 261 LEU A O 1
ATOM 2074 N N . SER A 1 262 ? -5.965 8.910 -4.771 1.00 80.62 262 SER A N 1
ATOM 2075 C CA . SER A 1 262 ? -6.063 9.857 -5.895 1.00 80.62 262 SER A CA 1
ATOM 2076 C C . SER A 1 262 ? -4.898 10.860 -5.954 1.00 80.62 262 SER A C 1
ATOM 2078 O O . SER A 1 262 ? -4.827 11.679 -6.862 1.00 80.62 262 SER A O 1
ATOM 2080 N N . HIS A 1 263 ? -3.976 10.831 -4.985 1.00 69.88 263 HIS A N 1
ATOM 2081 C CA . HIS A 1 263 ? -2.785 11.683 -4.991 1.00 69.88 263 HIS A CA 1
ATOM 2082 C C . HIS A 1 263 ? -1.774 11.245 -6.061 1.00 69.88 263 HIS A C 1
ATOM 2084 O O . HIS A 1 263 ? -1.405 10.076 -6.113 1.00 69.88 263 HIS A O 1
ATOM 2090 N N . GLU A 1 264 ? -1.197 12.191 -6.805 1.00 74.00 264 GLU A N 1
ATOM 2091 C CA . GLU A 1 264 ? -0.141 11.949 -7.808 1.00 74.00 264 GLU A CA 1
ATOM 2092 C C . GLU A 1 264 ? 1.246 11.599 -7.215 1.00 74.00 264 GLU A C 1
ATOM 2094 O O . GLU A 1 264 ? 2.289 11.819 -7.845 1.00 74.00 264 GLU A O 1
ATOM 2099 N N . SER A 1 265 ? 1.311 11.054 -5.996 1.00 88.50 265 SER A N 1
ATOM 2100 C CA . SER A 1 265 ? 2.587 10.594 -5.445 1.00 88.50 265 SER A CA 1
ATOM 2101 C C . SER A 1 265 ? 3.110 9.397 -6.248 1.00 88.50 265 SER A C 1
ATOM 2103 O O . SER A 1 265 ? 2.353 8.584 -6.789 1.00 88.50 265 SER A O 1
ATOM 2105 N N . VAL A 1 266 ? 4.436 9.262 -6.307 1.00 92.38 266 VAL A N 1
ATOM 2106 C CA . VAL A 1 266 ? 5.095 8.095 -6.915 1.00 92.38 266 VAL A CA 1
ATOM 2107 C C . VAL A 1 266 ? 4.599 6.795 -6.264 1.00 92.38 266 VAL A C 1
ATOM 2109 O O . VAL A 1 266 ? 4.368 5.798 -6.953 1.00 92.38 266 VAL A O 1
ATOM 2112 N N . LEU A 1 267 ? 4.352 6.835 -4.950 1.00 93.62 267 LEU A N 1
ATOM 2113 C CA . LEU A 1 267 ? 3.874 5.695 -4.178 1.00 93.62 267 LEU A CA 1
ATOM 2114 C C . LEU A 1 267 ? 2.435 5.326 -4.541 1.00 93.62 267 LEU A C 1
ATOM 2116 O O . LEU A 1 267 ? 2.168 4.151 -4.769 1.00 93.62 267 LEU A O 1
ATOM 2120 N N . CYS A 1 268 ? 1.533 6.300 -4.696 1.00 93.50 268 CYS A N 1
ATOM 2121 C CA . CYS A 1 268 ? 0.180 6.055 -5.199 1.00 93.50 268 CYS A CA 1
ATOM 2122 C C . CYS A 1 268 ? 0.205 5.435 -6.597 1.00 93.50 268 CYS A C 1
ATOM 2124 O O . CYS A 1 268 ? -0.403 4.386 -6.797 1.00 93.50 268 CYS A O 1
ATOM 2126 N N . ARG A 1 269 ? 0.972 5.997 -7.543 1.00 93.75 269 ARG A N 1
ATOM 2127 C CA . ARG A 1 269 ? 1.118 5.397 -8.883 1.00 93.75 269 ARG A CA 1
ATOM 2128 C C . ARG A 1 269 ? 1.657 3.964 -8.818 1.00 93.75 269 ARG A C 1
ATOM 2130 O O . ARG A 1 269 ? 1.188 3.098 -9.549 1.00 93.75 269 ARG A O 1
ATOM 2137 N N . SER A 1 270 ? 2.585 3.679 -7.906 1.00 95.12 270 SER A N 1
ATOM 2138 C CA . SER A 1 270 ? 3.118 2.325 -7.692 1.00 95.12 270 SER A CA 1
ATOM 2139 C C . SER A 1 270 ? 2.077 1.370 -7.091 1.00 95.12 270 SER A C 1
ATOM 2141 O O . SER A 1 270 ? 1.942 0.235 -7.547 1.00 95.12 270 SER A O 1
ATOM 2143 N N . ILE A 1 271 ? 1.289 1.841 -6.120 1.00 95.25 271 ILE A N 1
ATOM 2144 C CA . ILE A 1 271 ? 0.146 1.126 -5.533 1.00 95.25 271 ILE A CA 1
ATOM 2145 C C . ILE A 1 271 ? -0.896 0.805 -6.612 1.00 95.25 271 ILE A C 1
ATOM 2147 O O . ILE A 1 271 ? -1.392 -0.320 -6.650 1.00 95.25 271 ILE A O 1
ATOM 2151 N N . HIS A 1 272 ? -1.193 1.741 -7.520 1.00 94.75 272 HIS A N 1
ATOM 2152 C CA . HIS A 1 272 ? -2.092 1.517 -8.657 1.00 94.75 272 HIS A CA 1
ATOM 2153 C C . HIS A 1 272 ? -1.558 0.423 -9.587 1.00 94.75 272 HIS A C 1
ATOM 2155 O O . HIS A 1 272 ? -2.280 -0.532 -9.858 1.00 94.75 272 HIS A O 1
ATOM 2161 N N . VAL A 1 273 ? -0.289 0.505 -10.011 1.00 95.00 273 VAL A N 1
ATOM 2162 C CA . VAL A 1 273 ? 0.358 -0.507 -10.872 1.00 95.00 273 VAL A CA 1
ATOM 2163 C C . VAL A 1 273 ? 0.291 -1.899 -10.242 1.00 95.00 273 VAL A C 1
ATOM 2165 O O . VAL A 1 273 ? -0.139 -2.850 -10.892 1.00 95.00 273 VAL A O 1
ATOM 2168 N N . VAL A 1 274 ? 0.659 -2.045 -8.966 1.00 94.81 274 VAL A N 1
ATOM 2169 C CA . VAL A 1 274 ? 0.646 -3.362 -8.307 1.00 94.81 274 VAL A CA 1
ATOM 2170 C C . VAL A 1 274 ? -0.775 -3.858 -8.019 1.00 94.81 274 VAL A C 1
ATOM 2172 O O . VAL A 1 274 ? -1.037 -5.055 -8.150 1.00 94.81 274 VAL A O 1
ATOM 2175 N N . SER A 1 275 ? -1.719 -2.965 -7.710 1.00 94.50 275 SER A N 1
ATOM 2176 C CA . SER A 1 275 ? -3.139 -3.328 -7.590 1.00 94.50 275 SER A CA 1
ATOM 2177 C C . SER A 1 275 ? -3.698 -3.830 -8.920 1.00 94.50 275 SER A C 1
ATOM 2179 O O . SER A 1 275 ? -4.384 -4.846 -8.940 1.00 94.50 275 SER A O 1
ATOM 2181 N N . ASN A 1 276 ? -3.364 -3.166 -10.029 1.00 93.75 276 ASN A N 1
ATOM 2182 C CA . ASN A 1 276 ? -3.781 -3.532 -11.382 1.00 93.75 276 ASN A CA 1
ATOM 2183 C C . ASN A 1 276 ? -3.244 -4.912 -11.792 1.00 93.75 276 ASN A C 1
ATOM 2185 O O . ASN A 1 276 ? -4.016 -5.758 -12.235 1.00 93.75 276 ASN A O 1
ATOM 2189 N N . LEU A 1 277 ? -1.955 -5.176 -11.539 1.00 92.62 277 LEU A N 1
ATOM 2190 C CA . LEU A 1 277 ? -1.314 -6.471 -11.803 1.00 92.62 277 LEU A CA 1
ATOM 2191 C C . LEU A 1 277 ? -1.915 -7.631 -10.989 1.00 92.62 277 LEU A C 1
ATOM 2193 O O . LEU A 1 277 ? -1.936 -8.769 -11.461 1.00 92.62 277 LEU A O 1
ATOM 2197 N N . LYS A 1 278 ? -2.373 -7.367 -9.758 1.00 92.38 278 LYS A N 1
ATOM 2198 C CA . LYS A 1 278 ? -2.933 -8.392 -8.860 1.00 92.38 278 LYS A CA 1
ATOM 2199 C C . LYS A 1 278 ? -4.449 -8.574 -9.003 1.00 92.38 278 LYS A C 1
ATOM 2201 O O . LYS A 1 278 ? -4.951 -9.663 -8.722 1.00 92.38 278 LYS A O 1
ATOM 2206 N N . ALA A 1 279 ? -5.188 -7.543 -9.411 1.00 91.75 279 ALA A N 1
ATOM 2207 C CA . ALA A 1 279 ? -6.644 -7.579 -9.510 1.00 91.75 279 ALA A CA 1
ATOM 2208 C C . ALA A 1 279 ? -7.138 -8.458 -10.671 1.00 91.75 279 ALA A C 1
ATOM 2210 O O . ALA A 1 279 ? -6.541 -8.517 -11.742 1.00 91.75 279 ALA A O 1
ATOM 2211 N N . LYS A 1 280 ? -8.276 -9.134 -10.469 1.00 89.38 280 LYS A N 1
ATOM 2212 C CA . LYS A 1 280 ? -8.915 -9.997 -11.476 1.00 89.38 280 LYS A CA 1
ATOM 2213 C C . LYS A 1 280 ? -10.432 -9.817 -11.468 1.00 89.38 280 LYS A C 1
ATOM 2215 O O . LYS A 1 280 ? -11.026 -9.505 -10.434 1.00 89.38 280 LYS A O 1
ATOM 2220 N N . GLY A 1 281 ? -11.062 -10.045 -12.621 1.00 88.19 281 GLY A N 1
ATOM 2221 C CA . GLY A 1 281 ? -12.521 -10.066 -12.772 1.00 88.19 281 GLY A CA 1
ATOM 2222 C C . GLY A 1 281 ? -13.212 -8.813 -12.220 1.00 88.19 281 GLY A C 1
ATOM 2223 O O . GLY A 1 281 ? -12.837 -7.690 -12.547 1.00 88.19 281 GLY A O 1
ATOM 2224 N N . LYS A 1 282 ? -14.215 -9.012 -11.355 1.00 84.81 282 LYS A N 1
ATOM 2225 C CA . LYS A 1 282 ? -15.026 -7.929 -10.770 1.00 84.81 282 LYS A CA 1
ATOM 2226 C C . LYS A 1 282 ? -14.200 -6.897 -9.980 1.00 84.81 282 LYS A C 1
ATOM 2228 O O . LYS A 1 282 ? -14.513 -5.714 -10.043 1.00 84.81 282 LYS A O 1
ATOM 2233 N N . ILE A 1 283 ? -13.139 -7.321 -9.283 1.00 87.00 283 ILE A N 1
ATOM 2234 C CA . ILE A 1 283 ? -12.284 -6.419 -8.486 1.00 87.00 283 ILE A CA 1
ATOM 2235 C C . ILE A 1 283 ? -11.470 -5.487 -9.390 1.00 87.00 283 ILE A C 1
ATOM 2237 O O . ILE A 1 283 ? -11.354 -4.302 -9.095 1.00 87.00 283 ILE A O 1
ATOM 2241 N N . PHE A 1 284 ? -10.955 -6.003 -10.513 1.00 89.81 284 PHE A N 1
ATOM 2242 C CA . PHE A 1 284 ? -10.245 -5.195 -11.510 1.00 89.81 284 PHE A CA 1
ATOM 2243 C C . PHE A 1 284 ? -11.150 -4.095 -12.073 1.00 89.81 284 PHE A C 1
ATOM 2245 O O . PHE A 1 284 ? -10.748 -2.936 -12.113 1.00 89.81 284 PHE A O 1
ATOM 2252 N N . TYR A 1 285 ? -12.382 -4.446 -12.452 1.00 87.00 285 TYR A N 1
ATOM 2253 C CA . TYR A 1 285 ? -13.347 -3.481 -12.979 1.00 87.00 285 TYR A CA 1
ATOM 2254 C C . TYR A 1 285 ? -13.679 -2.389 -11.946 1.00 87.00 285 TYR A C 1
ATOM 2256 O O . TYR A 1 285 ? -13.594 -1.206 -12.255 1.00 87.00 285 TYR A O 1
ATOM 2264 N N . LEU A 1 286 ? -13.990 -2.766 -10.698 1.00 85.12 286 LEU A N 1
ATOM 2265 C CA . LEU A 1 286 ? -14.284 -1.787 -9.645 1.00 85.12 286 LEU A CA 1
ATOM 2266 C C . LEU A 1 286 ? -13.090 -0.857 -9.388 1.00 85.12 286 LEU A C 1
ATOM 2268 O O . LEU A 1 286 ? -13.263 0.357 -9.372 1.00 85.12 286 LEU A O 1
ATOM 2272 N N . LEU A 1 287 ? -11.875 -1.396 -9.248 1.00 89.00 287 LEU A N 1
ATOM 2273 C CA . LEU A 1 287 ? -10.674 -0.568 -9.100 1.00 89.00 287 LEU A CA 1
ATOM 2274 C C . LEU A 1 287 ? -10.475 0.379 -10.289 1.00 89.00 287 LEU A C 1
ATOM 2276 O O . LEU A 1 287 ? -10.147 1.539 -10.064 1.00 89.00 287 LEU A O 1
ATOM 2280 N N . SER A 1 288 ? -10.736 -0.081 -11.517 1.00 89.19 288 SER A N 1
ATOM 2281 C CA . SER A 1 288 ? -10.612 0.745 -12.725 1.00 89.19 288 SER A CA 1
ATOM 2282 C C . SER A 1 288 ? -11.536 1.963 -12.679 1.00 89.19 288 SER A C 1
ATOM 2284 O O . SER A 1 288 ? -11.072 3.076 -12.914 1.00 89.19 288 SER A O 1
ATOM 2286 N N . ASN A 1 289 ? -12.796 1.780 -12.268 1.00 85.62 289 ASN A N 1
ATOM 2287 C CA . ASN A 1 289 ? -13.751 2.880 -12.124 1.00 85.62 289 ASN A CA 1
ATOM 2288 C C . ASN A 1 289 ? -13.351 3.855 -10.998 1.00 85.62 289 ASN A C 1
ATOM 2290 O O . ASN A 1 289 ? -13.307 5.063 -11.216 1.00 85.62 289 ASN A O 1
ATOM 2294 N N . TYR A 1 290 ? -13.056 3.356 -9.788 1.00 84.00 290 TYR A N 1
ATOM 2295 C CA . TYR A 1 290 ? -12.789 4.221 -8.622 1.00 84.00 290 TYR A CA 1
ATOM 2296 C C . TYR A 1 290 ? -11.436 4.940 -8.687 1.00 84.00 290 TYR A C 1
ATOM 2298 O O . TYR A 1 290 ? -11.311 6.039 -8.155 1.00 84.00 290 TYR A O 1
ATOM 2306 N N . LEU A 1 291 ? -10.433 4.336 -9.329 1.00 88.31 291 LEU A N 1
ATOM 2307 C CA . LEU A 1 291 ? -9.108 4.930 -9.535 1.00 88.31 291 LEU A CA 1
ATOM 2308 C C . LEU A 1 291 ? -8.939 5.562 -10.926 1.00 88.31 291 LEU A C 1
ATOM 2310 O O . LEU A 1 291 ? -7.841 6.002 -11.254 1.00 88.31 291 LEU A O 1
ATOM 2314 N N . ARG A 1 292 ? -10.018 5.627 -11.721 1.00 88.25 292 ARG A N 1
ATOM 2315 C CA . ARG A 1 292 ? -10.082 6.259 -13.052 1.00 88.25 292 ARG A CA 1
ATOM 2316 C C . ARG A 1 292 ? -9.033 5.724 -14.036 1.00 88.25 292 ARG A C 1
ATOM 2318 O O . ARG A 1 292 ? -8.511 6.464 -14.865 1.00 88.25 292 ARG A O 1
ATOM 2325 N N . TRP A 1 293 ? -8.756 4.419 -13.991 1.00 90.75 293 TRP A N 1
ATOM 2326 C CA . TRP A 1 293 ? -7.796 3.758 -14.888 1.00 90.75 293 TRP A CA 1
ATOM 2327 C C . TRP A 1 293 ? -8.232 3.739 -16.361 1.00 90.75 293 TRP A C 1
ATOM 2329 O O . TRP A 1 293 ? -7.399 3.497 -17.230 1.00 90.75 293 TRP A O 1
ATOM 2339 N N . ASP A 1 294 ? -9.507 4.012 -16.651 1.00 84.56 294 ASP A N 1
ATOM 2340 C CA . ASP A 1 294 ? -9.987 4.237 -18.020 1.00 84.56 294 ASP A CA 1
ATOM 2341 C C . ASP A 1 294 ? -9.494 5.579 -18.601 1.00 84.56 294 ASP A C 1
ATOM 2343 O O . ASP A 1 294 ? -9.373 5.719 -19.817 1.00 84.56 294 ASP A O 1
ATOM 2347 N N . GLU A 1 295 ? -9.191 6.558 -17.740 1.00 85.88 295 GLU A N 1
ATOM 2348 C CA . GLU A 1 295 ? -8.627 7.862 -18.111 1.00 85.88 295 GLU A CA 1
ATOM 2349 C C . GLU A 1 295 ? -7.095 7.856 -17.987 1.00 85.88 295 GLU A C 1
ATOM 2351 O O . GLU A 1 295 ? -6.388 8.246 -18.915 1.00 85.88 295 GLU A O 1
ATOM 2356 N N . GLU A 1 296 ? -6.582 7.360 -16.856 1.00 85.12 296 GLU A N 1
ATOM 2357 C CA . GLU A 1 296 ? -5.153 7.267 -16.545 1.00 85.12 296 GLU A CA 1
ATOM 2358 C C . GLU A 1 296 ? -4.755 5.810 -16.235 1.00 85.12 296 GLU A C 1
ATOM 2360 O O . GLU A 1 296 ? -4.648 5.411 -15.070 1.00 85.12 296 GLU A O 1
ATOM 2365 N N . PRO A 1 297 ? -4.543 4.969 -17.267 1.00 87.31 297 PRO A N 1
ATOM 2366 C CA . PRO A 1 297 ? -4.218 3.563 -17.070 1.00 87.31 297 PRO A CA 1
ATOM 2367 C C . PRO A 1 297 ? -2.856 3.387 -16.373 1.00 87.31 297 PRO A C 1
ATOM 2369 O O . PRO A 1 297 ? -1.871 4.020 -16.773 1.00 87.31 297 PRO A O 1
ATOM 2372 N N . PRO A 1 298 ? -2.744 2.486 -15.376 1.00 89.25 298 PRO A N 1
ATOM 2373 C CA . PRO A 1 298 ? -1.489 2.221 -14.686 1.00 89.25 298 PRO A CA 1
ATOM 2374 C C . PRO A 1 298 ? -0.371 1.816 -15.650 1.00 89.25 298 PRO A C 1
ATOM 2376 O O . PRO A 1 298 ? -0.502 0.887 -16.449 1.00 89.25 298 PRO A O 1
ATOM 2379 N N . GLY A 1 299 ? 0.753 2.529 -15.567 1.00 84.62 299 GLY A N 1
ATOM 2380 C CA . GLY A 1 299 ? 1.885 2.334 -16.467 1.00 84.62 299 GLY A CA 1
ATOM 2381 C C . GLY A 1 299 ? 2.567 0.969 -16.323 1.00 84.62 299 GLY A C 1
ATOM 2382 O O . GLY A 1 299 ? 2.484 0.297 -15.296 1.00 84.62 299 GLY A O 1
ATOM 2383 N N . ASN A 1 300 ? 3.323 0.574 -17.350 1.00 91.31 300 ASN A N 1
ATOM 2384 C CA . ASN A 1 300 ? 4.143 -0.637 -17.294 1.00 91.31 300 ASN A CA 1
ATOM 2385 C C . ASN A 1 300 ? 5.153 -0.580 -16.129 1.00 91.31 300 ASN A C 1
ATOM 2387 O O . ASN A 1 300 ? 5.830 0.431 -15.932 1.00 91.31 300 ASN A O 1
ATOM 2391 N N . ILE A 1 301 ? 5.304 -1.692 -15.407 1.00 91.69 301 ILE A N 1
ATOM 2392 C CA . ILE A 1 301 ? 6.155 -1.792 -14.215 1.00 91.69 301 ILE A CA 1
ATOM 2393 C C . ILE A 1 301 ? 7.629 -1.429 -14.457 1.00 91.69 301 ILE A C 1
ATOM 2395 O O . ILE A 1 301 ? 8.207 -0.698 -13.656 1.00 91.69 301 ILE A O 1
ATOM 2399 N N . TYR A 1 302 ? 8.230 -1.842 -15.578 1.00 89.44 302 TYR A N 1
ATOM 2400 C CA . TYR A 1 302 ? 9.618 -1.492 -15.910 1.00 89.44 302 TYR A CA 1
ATOM 2401 C C . TYR A 1 302 ? 9.770 0.001 -16.212 1.00 89.44 302 TYR A C 1
ATOM 2403 O O . TYR A 1 302 ? 10.754 0.621 -15.799 1.00 89.44 302 TYR A O 1
ATOM 2411 N N . ASN A 1 303 ? 8.777 0.594 -16.882 1.00 89.75 303 ASN A N 1
ATOM 2412 C CA . ASN A 1 303 ? 8.748 2.030 -17.147 1.00 89.75 303 ASN A CA 1
ATOM 2413 C C . ASN A 1 303 ? 8.594 2.818 -15.839 1.00 89.75 303 ASN A C 1
ATOM 2415 O O . ASN A 1 303 ? 9.295 3.808 -15.660 1.00 89.75 303 ASN A O 1
ATOM 2419 N N . MET A 1 304 ? 7.744 2.352 -14.915 1.00 92.38 304 MET A N 1
ATOM 2420 C CA . MET A 1 304 ? 7.546 2.976 -13.602 1.00 92.38 304 MET A CA 1
ATOM 2421 C C . MET A 1 304 ? 8.803 2.891 -12.726 1.00 92.38 304 MET A C 1
ATOM 2423 O O . MET A 1 304 ? 9.178 3.885 -12.114 1.00 92.38 304 MET A O 1
ATOM 2427 N N . ILE A 1 305 ? 9.502 1.749 -12.700 1.00 90.69 305 ILE A N 1
ATOM 2428 C CA . ILE A 1 305 ? 10.797 1.619 -12.005 1.00 90.69 305 ILE A CA 1
ATOM 2429 C C . ILE A 1 305 ? 11.823 2.584 -12.616 1.00 90.69 305 ILE A C 1
ATOM 2431 O O . ILE A 1 305 ? 12.491 3.317 -11.891 1.00 90.69 305 ILE A O 1
ATOM 2435 N N . THR A 1 306 ? 11.914 2.629 -13.949 1.00 88.62 306 THR A N 1
ATOM 2436 C CA . THR A 1 306 ? 12.863 3.484 -14.679 1.00 88.62 306 THR A CA 1
ATOM 2437 C C . THR A 1 306 ? 12.629 4.971 -14.418 1.00 88.62 306 THR A C 1
ATOM 2439 O O . THR A 1 306 ? 13.576 5.695 -14.110 1.00 88.62 306 THR A O 1
ATOM 2442 N N . SER A 1 307 ? 11.380 5.437 -14.521 1.00 91.75 307 SER A N 1
ATOM 2443 C CA . SER A 1 307 ? 11.033 6.835 -14.257 1.00 91.75 307 SER A CA 1
ATOM 2444 C C . SER A 1 307 ? 11.232 7.190 -12.785 1.00 91.75 307 SER A C 1
ATOM 2446 O O . SER A 1 307 ? 11.808 8.232 -12.493 1.00 91.75 307 SER A O 1
ATOM 2448 N N . THR A 1 308 ? 10.855 6.296 -11.867 1.00 91.75 308 THR A N 1
ATOM 2449 C CA . THR A 1 308 ? 11.030 6.495 -10.424 1.00 91.75 308 THR A CA 1
ATOM 2450 C C . THR A 1 308 ? 12.502 6.601 -10.030 1.00 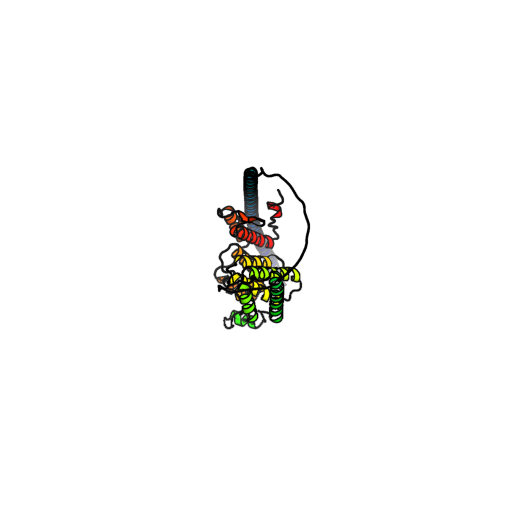91.75 308 THR A C 1
ATOM 2452 O O . THR A 1 308 ? 12.860 7.523 -9.300 1.00 91.75 308 THR A O 1
ATOM 2455 N N . LEU A 1 309 ? 13.368 5.711 -10.533 1.00 88.31 309 LEU A N 1
ATOM 2456 C CA . LEU A 1 309 ? 14.817 5.784 -10.305 1.00 88.31 309 LEU A CA 1
ATOM 2457 C C . LEU A 1 309 ? 15.400 7.091 -10.842 1.00 88.31 309 LEU A C 1
ATOM 2459 O O . LEU A 1 309 ? 16.205 7.724 -10.165 1.00 88.31 309 LEU A O 1
ATOM 2463 N N . LYS A 1 310 ? 14.981 7.510 -12.043 1.00 88.19 310 LYS A N 1
ATOM 2464 C CA . LYS A 1 310 ? 15.433 8.766 -12.643 1.00 88.19 310 LYS A CA 1
ATOM 2465 C C . LYS A 1 310 ? 15.025 9.971 -11.789 1.00 88.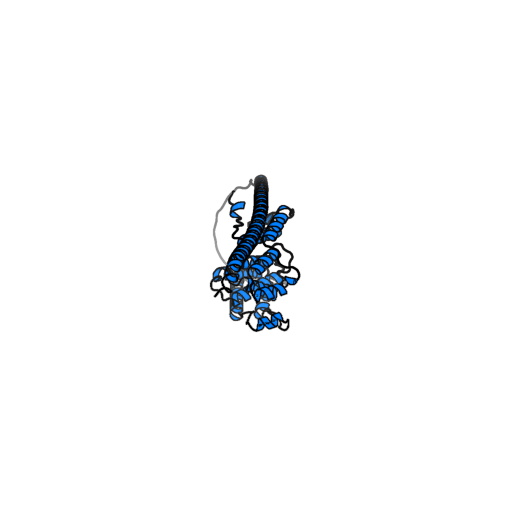19 310 LYS A C 1
ATOM 2467 O O . LYS A 1 310 ? 15.889 10.762 -11.430 1.00 88.19 310 LYS A O 1
ATOM 2472 N N . SER A 1 311 ? 13.751 10.074 -11.410 1.00 91.00 311 SER A N 1
ATOM 2473 C CA . SER A 1 311 ? 13.270 11.148 -10.536 1.00 91.00 311 SER A CA 1
ATOM 2474 C C . SER A 1 311 ? 14.002 11.155 -9.192 1.00 91.00 311 SER A C 1
ATOM 2476 O O . SER A 1 311 ? 14.494 12.200 -8.792 1.00 91.00 311 SER A O 1
ATOM 2478 N N . PHE A 1 312 ? 14.193 9.997 -8.552 1.00 87.94 312 PHE A N 1
ATOM 2479 C CA . PHE A 1 312 ? 14.954 9.877 -7.302 1.00 87.94 312 PHE A CA 1
ATOM 2480 C C . PHE A 1 312 ? 16.415 10.363 -7.418 1.00 87.94 312 PHE A C 1
ATOM 2482 O O . PHE A 1 312 ? 16.956 10.932 -6.477 1.00 87.94 312 PHE A O 1
ATOM 2489 N N . LEU A 1 313 ? 17.064 10.159 -8.569 1.00 83.56 313 LEU A N 1
ATOM 2490 C CA . LEU A 1 313 ? 18.437 10.615 -8.831 1.00 83.56 313 LEU A CA 1
ATOM 2491 C C . LEU A 1 313 ? 18.549 12.123 -9.105 1.00 83.56 313 LEU A C 1
ATOM 2493 O O . LEU A 1 313 ? 19.607 12.710 -8.858 1.00 83.56 313 LEU A O 1
ATOM 2497 N N . GLU A 1 314 ? 17.495 12.718 -9.666 1.00 88.19 314 GLU A N 1
ATOM 2498 C CA . GLU A 1 314 ? 17.432 14.122 -10.096 1.00 88.19 314 GLU A CA 1
ATOM 2499 C C . GLU A 1 314 ? 16.843 15.053 -9.017 1.00 88.19 314 GLU A C 1
ATOM 2501 O O . GLU A 1 314 ? 17.061 16.265 -9.063 1.00 88.19 314 GLU A O 1
ATOM 2506 N N . ASP A 1 315 ? 16.131 14.502 -8.032 1.00 86.44 315 ASP A N 1
ATOM 2507 C CA . ASP A 1 315 ? 15.438 15.248 -6.982 1.00 86.44 315 ASP A CA 1
ATOM 2508 C C . ASP A 1 315 ? 16.408 15.825 -5.934 1.00 86.44 315 ASP A C 1
ATOM 2510 O O . ASP A 1 315 ? 17.006 15.128 -5.112 1.00 86.44 315 ASP A O 1
ATOM 2514 N N . SER A 1 316 ? 16.552 17.150 -5.955 1.00 82.81 316 SER A N 1
ATOM 2515 C CA . SER A 1 316 ? 17.398 17.913 -5.032 1.00 82.81 316 SER A CA 1
ATOM 2516 C C . SER A 1 316 ? 16.727 18.230 -3.687 1.00 82.81 316 SER A C 1
ATOM 2518 O O . SER A 1 316 ? 17.363 18.813 -2.804 1.00 82.81 316 SER A O 1
ATOM 2520 N N . SER A 1 317 ? 15.454 17.856 -3.504 1.00 83.94 317 SER A N 1
ATOM 2521 C CA . SER A 1 317 ? 14.716 18.039 -2.245 1.00 83.94 317 SER A CA 1
ATOM 2522 C C . SER A 1 317 ? 14.968 16.929 -1.219 1.00 83.94 317 SER A C 1
ATOM 2524 O O . SER A 1 317 ? 14.669 17.106 -0.034 1.00 83.94 317 SER A O 1
ATOM 2526 N N . LEU A 1 318 ? 15.561 15.813 -1.657 1.00 84.94 318 LEU A N 1
ATOM 2527 C CA . LEU A 1 318 ? 15.870 14.651 -0.829 1.00 84.94 318 LEU A CA 1
ATOM 2528 C C . LEU A 1 318 ? 16.912 14.992 0.238 1.00 84.94 318 LEU A C 1
ATOM 2530 O O . LEU A 1 318 ? 18.061 15.330 -0.057 1.00 84.94 318 LEU A O 1
ATOM 2534 N N . LYS A 1 319 ? 16.493 14.910 1.501 1.00 81.38 319 LYS A N 1
ATOM 2535 C CA . LYS A 1 319 ? 17.291 15.288 2.670 1.00 81.38 319 LYS A CA 1
ATOM 2536 C C . LYS A 1 319 ? 17.039 14.324 3.820 1.00 81.38 319 LYS A C 1
ATOM 2538 O O . LYS A 1 319 ? 15.961 13.734 3.927 1.00 81.38 319 LYS A O 1
ATOM 2543 N N . PHE A 1 320 ? 18.026 14.225 4.700 1.00 81.31 320 PHE A N 1
ATOM 2544 C CA . PHE A 1 320 ? 17.812 13.730 6.050 1.00 81.31 320 PHE A CA 1
ATOM 2545 C C . PHE A 1 320 ? 17.165 14.838 6.887 1.00 81.31 320 PHE A C 1
ATOM 2547 O O . PHE A 1 320 ? 17.514 16.012 6.747 1.00 81.31 320 PHE A O 1
ATOM 2554 N N . LEU A 1 321 ? 16.206 14.463 7.726 1.00 79.81 321 LEU A N 1
ATOM 2555 C CA . LEU A 1 321 ? 15.584 15.317 8.728 1.00 79.81 321 LEU A CA 1
ATOM 2556 C C . LEU A 1 321 ? 16.110 14.907 10.098 1.00 79.81 321 LEU A C 1
ATOM 2558 O O . LEU A 1 321 ? 16.236 13.719 10.388 1.00 79.81 321 LEU A O 1
ATOM 2562 N N . GLU A 1 322 ? 16.413 15.885 10.941 1.00 76.06 322 GLU A N 1
ATOM 2563 C CA . GLU A 1 322 ? 16.802 15.626 12.322 1.00 76.06 322 GLU A CA 1
ATOM 2564 C C . GLU A 1 322 ? 15.583 15.143 13.123 1.00 76.06 322 GLU A C 1
ATOM 2566 O O . GLU A 1 322 ? 14.493 15.712 13.036 1.00 76.06 322 GLU A O 1
ATOM 2571 N N . ASN A 1 323 ? 15.756 14.056 13.871 1.00 74.88 323 ASN A N 1
ATOM 2572 C CA . ASN A 1 323 ? 14.704 13.411 14.646 1.00 74.88 323 ASN A CA 1
ATOM 2573 C C . ASN A 1 323 ? 15.189 13.234 16.089 1.00 74.88 323 ASN A C 1
ATOM 2575 O O . ASN A 1 323 ? 16.194 12.570 16.331 1.00 74.88 323 ASN A O 1
ATOM 2579 N N . SER A 1 324 ? 14.457 13.787 17.056 1.00 68.44 324 SER A N 1
ATOM 2580 C CA . SER A 1 324 ? 14.850 13.801 18.473 1.00 68.44 324 SER A CA 1
ATOM 2581 C C . SER A 1 324 ? 14.975 12.417 19.126 1.00 68.44 324 SER A C 1
ATOM 2583 O O . SER A 1 324 ? 15.613 12.306 20.169 1.00 68.44 324 SER A O 1
ATOM 2585 N N . TRP A 1 325 ? 14.406 11.369 18.521 1.00 61.97 325 TRP A N 1
ATOM 2586 C CA . TRP A 1 325 ? 14.458 9.989 19.019 1.00 61.97 325 TRP A CA 1
ATOM 2587 C C . TRP A 1 325 ? 15.447 9.110 18.243 1.00 61.97 325 TRP A C 1
ATOM 2589 O O . TRP A 1 325 ? 16.072 8.228 18.828 1.00 61.97 325 TRP A O 1
ATOM 2599 N N . TYR A 1 326 ? 15.596 9.344 16.935 1.00 62.12 326 TYR A N 1
ATOM 2600 C CA . TYR A 1 326 ? 16.368 8.479 16.026 1.00 62.12 326 TYR A CA 1
ATOM 2601 C C . TYR A 1 326 ? 17.617 9.151 15.424 1.00 62.12 326 TYR A C 1
ATOM 2603 O O . TYR A 1 326 ? 18.337 8.544 14.632 1.00 62.12 326 TYR A O 1
ATOM 2611 N N . GLY A 1 327 ? 17.907 10.401 15.795 1.00 76.38 327 GLY A N 1
ATOM 2612 C CA . GLY A 1 327 ? 19.016 11.195 15.270 1.00 76.38 327 GLY A CA 1
ATOM 2613 C C . GLY A 1 327 ? 18.699 11.781 13.896 1.00 76.38 327 GLY A C 1
ATOM 2614 O O . GLY A 1 327 ? 18.422 12.970 13.790 1.00 76.38 327 GLY A O 1
ATOM 2615 N N . TYR A 1 328 ? 18.704 10.948 12.853 1.00 74.06 328 TYR A N 1
ATOM 2616 C CA . TYR A 1 328 ? 18.349 11.358 11.492 1.00 74.06 328 TYR A CA 1
ATOM 2617 C C . TYR A 1 328 ? 17.405 10.347 10.839 1.00 74.06 328 TYR A C 1
ATOM 2619 O O . TYR A 1 328 ? 17.682 9.151 10.822 1.00 74.06 328 TYR A O 1
ATOM 2627 N N . ASP A 1 329 ? 16.315 10.850 10.267 1.00 79.44 329 ASP A N 1
ATOM 2628 C CA . ASP A 1 329 ? 15.334 10.099 9.478 1.00 79.44 329 ASP A CA 1
ATOM 2629 C C . ASP A 1 329 ? 15.335 10.617 8.028 1.00 79.44 329 ASP A C 1
ATOM 2631 O O . ASP A 1 329 ? 15.867 11.687 7.725 1.00 79.44 329 ASP A O 1
ATOM 2635 N N . LEU A 1 330 ? 14.756 9.866 7.102 1.00 84.06 330 LEU A N 1
ATOM 2636 C CA . LEU A 1 330 ? 14.599 10.271 5.710 1.00 84.06 330 LEU A CA 1
ATOM 2637 C C . LEU A 1 330 ? 13.366 11.174 5.574 1.00 84.06 330 LEU A C 1
ATOM 2639 O O . LEU A 1 330 ? 12.324 10.915 6.175 1.00 84.06 330 LEU A O 1
ATOM 2643 N N . CYS A 1 331 ? 13.442 12.233 4.761 1.00 85.12 331 CYS A N 1
ATOM 2644 C CA . CYS A 1 331 ? 12.266 13.075 4.539 1.00 85.12 331 CYS A CA 1
ATOM 2645 C C . CYS A 1 331 ? 11.112 12.285 3.867 1.00 85.12 331 CYS A C 1
ATOM 2647 O O . CYS A 1 331 ? 11.363 11.308 3.150 1.00 85.12 331 CYS A O 1
ATOM 2649 N N . PRO A 1 332 ? 9.838 12.704 4.032 1.00 85.25 332 PRO A N 1
ATOM 2650 C CA . PRO A 1 332 ? 8.692 11.987 3.463 1.00 85.25 332 PRO A CA 1
ATOM 2651 C C . PRO A 1 332 ? 8.772 11.765 1.945 1.00 85.25 332 PRO A C 1
ATOM 2653 O O . PRO A 1 332 ? 8.309 10.736 1.454 1.00 85.25 332 PRO A O 1
ATOM 2656 N N . ALA A 1 333 ? 9.396 12.683 1.196 1.00 87.62 333 ALA A N 1
ATOM 2657 C CA . ALA A 1 333 ? 9.645 12.511 -0.237 1.00 87.62 333 ALA A CA 1
ATOM 2658 C C . ALA A 1 333 ? 10.571 11.310 -0.511 1.00 87.62 333 ALA A C 1
ATOM 2660 O O . ALA A 1 333 ? 10.228 10.437 -1.307 1.00 87.62 333 ALA A O 1
ATOM 2661 N N . THR A 1 334 ? 11.684 11.199 0.219 1.00 88.19 334 THR A N 1
ATOM 2662 C CA . THR A 1 334 ? 12.605 10.057 0.142 1.00 88.19 334 THR A CA 1
ATOM 2663 C C . THR A 1 334 ? 11.900 8.737 0.466 1.00 88.19 334 THR A C 1
ATOM 2665 O O . THR A 1 334 ? 12.013 7.784 -0.304 1.00 88.19 334 THR A O 1
ATOM 2668 N N . TRP A 1 335 ? 11.105 8.682 1.543 1.00 88.62 335 TRP A N 1
ATOM 2669 C CA . TRP A 1 335 ? 10.325 7.484 1.887 1.00 88.62 335 TRP A CA 1
ATOM 2670 C C . TRP A 1 335 ? 9.313 7.094 0.793 1.00 88.62 335 TRP A C 1
ATOM 2672 O O . TRP A 1 335 ? 9.150 5.905 0.515 1.00 88.62 335 TRP A O 1
ATOM 2682 N N . ASN A 1 336 ? 8.688 8.065 0.111 1.00 91.00 336 ASN A N 1
ATOM 2683 C CA . ASN A 1 336 ? 7.810 7.790 -1.035 1.00 91.00 336 ASN A CA 1
ATOM 2684 C C . ASN A 1 336 ? 8.560 7.088 -2.180 1.00 91.00 336 ASN A C 1
ATOM 2686 O O . ASN A 1 336 ? 8.062 6.083 -2.691 1.00 91.00 336 ASN A O 1
ATOM 2690 N N . TYR A 1 337 ? 9.750 7.561 -2.571 1.00 91.62 337 TYR A N 1
ATOM 2691 C CA . TYR A 1 337 ? 10.562 6.898 -3.605 1.00 91.62 337 TYR A CA 1
ATOM 2692 C C . TYR A 1 337 ? 10.990 5.486 -3.189 1.00 91.62 337 TYR A C 1
ATOM 2694 O O . TYR A 1 337 ? 10.861 4.549 -3.975 1.00 91.62 337 TYR A O 1
ATOM 2702 N N . ILE A 1 338 ? 11.443 5.324 -1.945 1.00 90.25 338 ILE A N 1
ATOM 2703 C CA . ILE A 1 338 ? 11.894 4.045 -1.383 1.00 90.25 338 ILE A CA 1
ATOM 2704 C C . ILE A 1 338 ? 10.777 2.997 -1.419 1.00 90.25 338 ILE A C 1
ATOM 2706 O O . ILE A 1 338 ? 10.959 1.933 -2.009 1.00 90.25 338 ILE A O 1
ATOM 2710 N N . PHE A 1 339 ? 9.600 3.305 -0.864 1.00 92.69 339 PHE A N 1
ATOM 2711 C CA . PHE A 1 339 ? 8.469 2.371 -0.875 1.00 92.69 339 PHE A CA 1
ATOM 2712 C C . PHE A 1 339 ? 7.941 2.100 -2.290 1.00 92.69 339 PHE A C 1
ATOM 2714 O O . PHE A 1 339 ? 7.477 0.995 -2.558 1.00 92.69 339 PHE A O 1
ATOM 2721 N N . SER A 1 340 ? 8.048 3.065 -3.211 1.00 94.06 340 SER A N 1
ATOM 2722 C CA . SER A 1 340 ? 7.686 2.869 -4.623 1.00 94.06 340 SER A CA 1
ATOM 2723 C C . SER A 1 340 ? 8.592 1.841 -5.298 1.00 94.06 340 SER A C 1
ATOM 2725 O O . SER A 1 340 ? 8.113 0.859 -5.862 1.00 94.06 340 SER A O 1
ATOM 2727 N N . LEU A 1 341 ? 9.909 2.051 -5.218 1.00 93.00 341 LEU A N 1
ATOM 2728 C CA . LEU A 1 341 ? 10.902 1.181 -5.845 1.00 93.00 341 LEU A CA 1
ATOM 2729 C C . LEU A 1 341 ? 10.856 -0.227 -5.264 1.00 93.00 341 LEU A C 1
ATOM 2731 O O . LEU A 1 341 ? 10.835 -1.193 -6.023 1.00 93.00 341 LEU A O 1
ATOM 2735 N N . ASP A 1 342 ? 10.780 -0.336 -3.941 1.00 92.19 342 ASP A N 1
ATOM 2736 C CA . ASP A 1 342 ? 10.664 -1.608 -3.242 1.00 92.19 342 ASP A CA 1
ATOM 2737 C C . ASP A 1 342 ? 9.415 -2.396 -3.680 1.00 92.19 342 ASP A C 1
ATOM 2739 O O . ASP A 1 342 ? 9.530 -3.553 -4.094 1.00 92.19 342 ASP A O 1
ATOM 2743 N N . LEU A 1 343 ? 8.242 -1.751 -3.684 1.00 94.06 343 LEU A N 1
ATOM 2744 C CA . LEU A 1 343 ? 6.969 -2.376 -4.051 1.00 94.06 343 LEU A CA 1
ATOM 2745 C C . LEU A 1 343 ? 6.963 -2.899 -5.490 1.00 94.06 343 LEU A C 1
ATOM 2747 O O . LEU A 1 343 ? 6.464 -3.999 -5.744 1.00 94.06 343 LEU A O 1
ATOM 2751 N N . LEU A 1 344 ? 7.507 -2.115 -6.426 1.00 93.62 344 LEU A N 1
ATOM 2752 C CA . LEU A 1 344 ? 7.583 -2.472 -7.842 1.00 93.62 344 LEU A CA 1
ATOM 2753 C C . LEU A 1 344 ? 8.614 -3.584 -8.081 1.00 93.62 344 LEU A C 1
ATOM 2755 O O . LEU A 1 344 ? 8.300 -4.584 -8.724 1.00 93.62 344 LEU A O 1
ATOM 2759 N N . CYS A 1 345 ? 9.824 -3.460 -7.527 1.00 91.12 345 CYS A N 1
ATOM 2760 C CA . CYS A 1 345 ? 10.866 -4.482 -7.659 1.00 91.12 345 CYS A CA 1
ATOM 2761 C C . CYS A 1 345 ? 10.417 -5.834 -7.084 1.00 91.12 345 CYS A C 1
ATOM 2763 O O . CYS A 1 345 ? 10.647 -6.870 -7.711 1.00 91.12 345 CYS A O 1
ATOM 2765 N N . ALA A 1 346 ? 9.694 -5.829 -5.959 1.00 90.31 346 ALA A N 1
ATOM 2766 C CA . ALA A 1 346 ? 9.154 -7.042 -5.351 1.00 90.31 346 ALA A CA 1
ATOM 2767 C C . ALA A 1 346 ? 8.250 -7.846 -6.309 1.00 90.31 346 ALA A C 1
ATOM 2769 O O . ALA A 1 346 ? 8.306 -9.074 -6.296 1.00 90.31 346 ALA A O 1
ATOM 2770 N N . GLN A 1 347 ? 7.482 -7.196 -7.198 1.00 89.62 347 GLN A N 1
ATOM 2771 C CA . GLN A 1 347 ? 6.645 -7.919 -8.175 1.00 89.62 347 GLN A CA 1
ATOM 2772 C C . GLN A 1 347 ? 7.460 -8.604 -9.283 1.00 89.62 347 GLN A C 1
ATOM 2774 O O . GLN A 1 347 ? 6.960 -9.512 -9.941 1.00 89.62 347 GLN A O 1
ATOM 2779 N N . LEU A 1 348 ? 8.706 -8.174 -9.502 1.00 88.12 348 LEU A N 1
ATOM 2780 C CA . LEU A 1 348 ? 9.640 -8.780 -10.454 1.00 88.12 348 LEU A CA 1
ATOM 2781 C C . LEU A 1 348 ? 10.517 -9.868 -9.808 1.00 88.12 348 LEU A C 1
ATOM 2783 O O . LEU A 1 348 ? 11.418 -10.395 -10.459 1.00 88.12 348 LEU A O 1
ATOM 2787 N N . GLY A 1 349 ? 10.306 -10.169 -8.520 1.00 83.50 349 GLY A N 1
ATOM 2788 C CA . GLY A 1 349 ? 11.226 -10.984 -7.722 1.00 83.50 349 GLY A CA 1
ATOM 2789 C C . GLY A 1 349 ? 12.591 -10.318 -7.511 1.00 83.50 349 GLY A C 1
ATOM 2790 O O . GLY A 1 349 ? 13.544 -10.981 -7.107 1.00 83.50 349 GLY A O 1
ATOM 2791 N N . TRP A 1 350 ? 12.714 -9.020 -7.806 1.00 83.75 350 TRP A N 1
ATOM 2792 C CA . TRP A 1 350 ? 13.944 -8.267 -7.609 1.00 83.75 350 TRP A CA 1
ATOM 2793 C C . TRP A 1 350 ? 14.016 -7.821 -6.156 1.00 83.75 350 TRP A C 1
ATOM 2795 O O . TRP A 1 350 ? 13.193 -7.032 -5.687 1.00 83.75 350 TRP A O 1
ATOM 2805 N N . THR A 1 351 ? 15.035 -8.286 -5.442 1.00 67.38 351 THR A N 1
ATOM 2806 C CA . THR A 1 351 ? 15.353 -7.777 -4.114 1.00 67.38 351 THR A CA 1
ATOM 2807 C C . THR A 1 351 ? 15.872 -6.346 -4.245 1.00 67.38 351 THR A C 1
ATOM 2809 O O . THR A 1 351 ? 17.063 -6.112 -4.455 1.00 67.38 351 THR A O 1
ATOM 2812 N N . TRP A 1 352 ? 14.975 -5.367 -4.091 1.00 62.50 352 TRP A N 1
ATOM 2813 C CA . TRP A 1 352 ? 15.346 -3.984 -3.779 1.00 62.50 352 TRP A CA 1
ATOM 2814 C C . TRP A 1 352 ? 15.825 -3.939 -2.329 1.00 62.50 352 TRP A C 1
ATOM 2816 O O . TRP A 1 352 ? 15.175 -3.434 -1.421 1.00 62.50 352 TRP A O 1
ATOM 2826 N N . THR A 1 353 ? 16.942 -4.601 -2.062 1.00 54.62 353 THR A N 1
ATOM 2827 C CA . THR A 1 353 ? 17.462 -4.678 -0.715 1.00 54.62 353 THR A CA 1
ATOM 2828 C C . THR A 1 353 ? 18.206 -3.394 -0.409 1.00 54.62 353 THR A C 1
ATOM 2830 O O . THR A 1 353 ? 19.308 -3.160 -0.901 1.00 54.62 353 THR A O 1
ATOM 2833 N N . ILE A 1 354 ? 17.667 -2.650 0.555 1.00 49.59 354 ILE A N 1
ATOM 2834 C CA . ILE A 1 354 ? 18.456 -1.808 1.460 1.00 49.59 354 ILE A CA 1
ATOM 2835 C C . ILE A 1 354 ? 19.712 -2.561 1.949 1.00 49.59 354 ILE A C 1
ATOM 2837 O O . ILE A 1 354 ? 20.748 -1.947 2.137 1.00 49.59 354 ILE A O 1
ATOM 2841 N N . THR A 1 355 ? 19.695 -3.895 2.047 1.00 46.53 355 THR A N 1
ATOM 2842 C CA . THR A 1 355 ? 20.885 -4.732 2.298 1.00 46.53 355 THR A CA 1
ATOM 2843 C C . THR A 1 355 ? 22.011 -4.573 1.261 1.00 46.53 355 THR A C 1
ATOM 2845 O O . THR A 1 355 ? 23.171 -4.654 1.636 1.00 46.53 355 THR A O 1
ATOM 2848 N N . ASN A 1 356 ? 21.730 -4.269 -0.010 1.00 47.62 356 ASN A N 1
ATOM 2849 C CA . ASN A 1 356 ? 22.787 -3.952 -0.983 1.00 47.62 356 ASN A CA 1
ATOM 2850 C C . ASN A 1 356 ? 23.373 -2.541 -0.773 1.00 47.62 356 ASN A C 1
ATOM 2852 O O . ASN A 1 356 ? 24.555 -2.345 -1.027 1.00 47.62 356 ASN A O 1
ATOM 2856 N N . ILE A 1 357 ? 22.561 -1.597 -0.276 1.00 47.88 357 ILE A N 1
ATOM 2857 C CA . ILE A 1 357 ? 22.875 -0.157 -0.153 1.00 47.88 357 ILE A CA 1
ATOM 2858 C C . ILE A 1 357 ? 23.446 0.208 1.241 1.00 47.88 357 ILE A C 1
ATOM 2860 O O . ILE A 1 357 ? 24.198 1.169 1.387 1.00 47.88 357 ILE A O 1
ATOM 2864 N N . ILE A 1 358 ? 23.081 -0.548 2.284 1.00 41.56 358 ILE A N 1
ATOM 2865 C CA . ILE A 1 358 ? 23.312 -0.226 3.708 1.00 41.56 358 ILE A CA 1
ATOM 2866 C C . ILE A 1 358 ? 24.145 -1.300 4.439 1.00 41.56 358 ILE A C 1
ATOM 2868 O O . ILE A 1 358 ? 24.717 -1.001 5.478 1.00 41.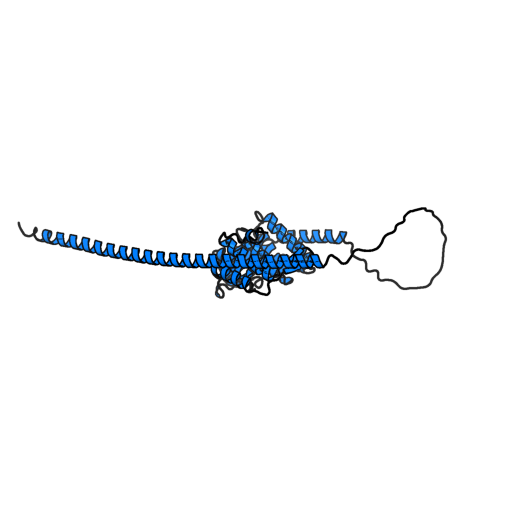56 358 ILE A O 1
ATOM 2872 N N . TRP A 1 359 ? 24.307 -2.521 3.908 1.00 33.00 359 TRP A N 1
ATOM 2873 C CA . TRP A 1 359 ? 25.151 -3.560 4.547 1.00 33.00 359 TRP A CA 1
ATOM 2874 C C . TRP A 1 359 ? 26.537 -3.733 3.893 1.00 33.00 359 TRP A C 1
ATOM 2876 O O . TRP A 1 359 ? 27.228 -4.716 4.146 1.00 33.00 359 TRP A O 1
ATOM 2886 N N . LYS A 1 360 ? 26.958 -2.767 3.067 1.00 29.44 360 LYS A N 1
ATOM 2887 C CA . LYS A 1 360 ? 28.344 -2.600 2.582 1.00 29.44 360 LYS A CA 1
ATOM 2888 C C . LYS A 1 360 ? 29.066 -1.422 3.263 1.00 29.44 360 LYS A C 1
ATOM 2890 O O . LYS A 1 360 ? 29.884 -0.754 2.635 1.00 29.44 360 LYS A O 1
ATOM 2895 N N . TRP A 1 361 ? 28.723 -1.163 4.522 1.00 28.78 361 TRP A N 1
ATOM 2896 C CA . TRP A 1 361 ? 29.381 -0.185 5.391 1.00 28.78 361 TRP A CA 1
ATOM 2897 C C . TRP A 1 361 ? 30.347 -0.889 6.345 1.00 28.78 361 TRP A C 1
ATOM 2899 O O . TRP A 1 361 ? 29.967 -1.974 6.841 1.00 28.78 361 TRP A O 1
#

Secondary structure (DSSP, 8-state):
--SSSHHHHHHHHHHHHHHHHHHHHHHHHHHHHHHHHHHHHHHHHHHHHHHHHHHHHHHHHHHHHHHHHHHHHHHHHHHHHHSSSS------------------------------------PPPHHHHHHHHHHHHHHHHHHHHHT---S--TTHHHHHHTT-S--S---HHHHHHHHHHTT-HHHHHHHHHHHHHHHHHHTTT--HHHHHHHHHHHHHHHHHHT-HHHHHHHHHHHHHTT-TTHHHHHHHHHHH-TTTT-S--HHHHHHHHHHHHH--HHHHHHHHHHTTTTTSPPPPHHHHHHHHHHHHHH-TT--EEEETTTEEEE-HHHHHHHHHHHHHHHHTT----HHHHHS--

Organism: Silurus meridionalis (NCBI:txid175797)